Protein AF-A0A968JWP9-F1 (afdb_monomer_lite)

Sequence (200 aa):
MVSLSTRYLGFELHNPLIASCSPLTGRLDVLRRLEDSGVSAVVLPSIFEEQLDHERSELSRVLHVGSNTFSEAVGGYFPHMASSSGIQEQHLRTIEDAKRALSIPVFVSLNGTKLGSWIDHCGAASPKHSALISAQGVWTFSELNARIHTTAARLAAWGVRPGSRAAVLMPNWTPYVLVAHALMQLGAVIIPINTRLSPS

Foldseek 3Di:
DDFQWDADPNDTFSHPAEAEEDPQQLDLVSLVVVVVVPGQEYEYHEDEVVLVVVQVVVVVVLVVVVVPDDPPPPDDPPDPPPVPCGPVRSLVVSVVSSVVRDPHYYHYHYHYPQLQVPLVVCCVVPVQCWDDQDPVGTHGSVRLNVLLVVLLVVVVVVPQAAAAEDEDQDPPDPVVSSNVNSCSNRNYHYDYDDNPDDDD

Radius of gyration: 22.12 Å; chains: 1; bounding box: 55×57×69 Å

Secondary structure (DSSP, 8-state):
-----EEETTEEESSS-EEPP-GGGG-HHHHHHHHHTT-SEEEPPPEEHHHHHHHHHHHHHHHHHHHT--TT-TTT-S--------HHHHHHHHHHHHHHH-SS-EEPPEE-S-THHHHHHHHHH-TTSEEEEETTEEEEHHHHHHHHHHHHHHHHHTT--TT-EEEEE--SSHHHHHHHHHHHHTTPEEEEE-TT----

Structure (mmCIF, N/CA/C/O backbone):
data_AF-A0A968JWP9-F1
#
_entry.id   AF-A0A968JWP9-F1
#
loop_
_atom_site.group_PDB
_atom_site.id
_atom_site.type_symbol
_atom_site.label_atom_id
_atom_site.label_alt_id
_atom_site.label_comp_id
_atom_site.label_asym_id
_atom_site.label_entity_id
_atom_site.label_seq_id
_atom_site.pdbx_PDB_ins_code
_atom_site.Cartn_x
_atom_site.Cartn_y
_atom_site.Cartn_z
_atom_site.occupancy
_atom_site.B_iso_or_equiv
_atom_site.auth_seq_id
_atom_site.auth_comp_id
_atom_site.auth_asym_id
_atom_site.auth_atom_id
_atom_site.pdbx_PDB_model_num
ATOM 1 N N . MET A 1 1 ? -8.506 -8.295 32.700 1.00 70.44 1 MET A N 1
ATOM 2 C CA . MET A 1 1 ? -9.045 -8.284 31.322 1.00 70.44 1 MET A CA 1
ATOM 3 C C . MET A 1 1 ? -7.879 -7.994 30.385 1.00 70.44 1 MET A C 1
ATOM 5 O O . MET A 1 1 ? -7.069 -7.146 30.738 1.00 70.44 1 MET A O 1
ATOM 9 N N . VAL A 1 2 ? -7.712 -8.743 29.291 1.00 84.19 2 VAL A N 1
ATOM 10 C CA . VAL A 1 2 ? -6.568 -8.574 28.371 1.00 84.19 2 VAL A CA 1
ATOM 11 C C . VAL A 1 2 ? -6.812 -7.351 27.486 1.00 84.19 2 VAL A C 1
ATOM 13 O O . VAL A 1 2 ? -7.898 -7.217 26.931 1.00 84.19 2 VAL A O 1
ATOM 16 N N . SER A 1 3 ? -5.823 -6.461 27.375 1.00 89.00 3 SER A N 1
ATOM 17 C CA . SER A 1 3 ? -5.877 -5.348 26.422 1.00 89.00 3 SER A CA 1
ATOM 18 C C . SER A 1 3 ? -5.671 -5.874 25.004 1.00 89.00 3 SER A C 1
ATOM 20 O O . SER A 1 3 ? -4.733 -6.633 24.762 1.00 89.00 3 SER A O 1
ATOM 22 N N . LEU A 1 4 ? -6.541 -5.469 24.079 1.00 93.62 4 LEU A N 1
ATOM 23 C CA . LEU A 1 4 ? -6.422 -5.791 22.654 1.00 93.62 4 LEU A CA 1
ATOM 24 C C . LEU A 1 4 ? -5.761 -4.665 21.848 1.00 93.62 4 LEU A C 1
ATOM 26 O O . LEU A 1 4 ? -5.586 -4.817 20.641 1.00 93.62 4 LEU A O 1
ATOM 30 N N . SER A 1 5 ? -5.393 -3.553 22.490 1.00 93.50 5 SER A N 1
ATOM 31 C CA . SER A 1 5 ? -4.805 -2.397 21.814 1.00 93.50 5 SER A CA 1
ATOM 32 C C . SER A 1 5 ? -3.539 -2.771 21.046 1.00 93.50 5 SER A C 1
ATOM 34 O O . SER A 1 5 ? -2.706 -3.540 21.529 1.00 93.50 5 SER A O 1
ATOM 36 N N . THR A 1 6 ? -3.398 -2.227 19.841 1.00 92.75 6 THR A N 1
ATOM 37 C CA . THR A 1 6 ? -2.279 -2.532 18.948 1.00 92.75 6 THR A CA 1
ATOM 38 C C . THR A 1 6 ? -1.875 -1.313 18.137 1.00 92.75 6 THR A C 1
ATOM 40 O O . THR A 1 6 ? -2.665 -0.396 17.933 1.00 92.75 6 THR A O 1
ATOM 43 N N . ARG A 1 7 ? -0.648 -1.330 17.622 1.00 89.81 7 ARG A N 1
ATOM 44 C CA . ARG A 1 7 ? -0.144 -0.303 16.717 1.00 89.81 7 ARG A CA 1
ATOM 45 C C . ARG A 1 7 ? -0.045 -0.866 15.305 1.00 89.81 7 ARG A C 1
ATOM 47 O O . ARG A 1 7 ? 0.660 -1.849 15.079 1.00 89.81 7 ARG A O 1
ATOM 54 N N . TYR A 1 8 ? -0.709 -0.228 14.344 1.00 86.50 8 TYR A N 1
ATOM 55 C CA . TYR A 1 8 ? -0.724 -0.658 12.943 1.00 86.50 8 TYR A CA 1
ATOM 56 C C . TYR A 1 8 ? -0.511 0.527 12.001 1.00 86.50 8 TYR A C 1
ATOM 58 O O . TYR A 1 8 ? -1.201 1.534 12.099 1.00 86.50 8 TYR A O 1
ATOM 66 N N . LEU A 1 9 ? 0.464 0.421 11.091 1.00 81.12 9 LEU A N 1
ATOM 67 C CA . LEU A 1 9 ? 0.811 1.477 10.124 1.00 81.12 9 LEU A CA 1
ATOM 68 C C . LEU A 1 9 ? 1.026 2.870 10.756 1.00 81.12 9 LEU A C 1
ATOM 70 O O . LEU A 1 9 ? 0.735 3.892 10.146 1.00 81.12 9 LEU A O 1
ATOM 74 N N . GLY A 1 10 ? 1.540 2.911 11.989 1.00 82.25 10 GLY A N 1
ATOM 75 C CA . GLY A 1 10 ? 1.758 4.154 12.736 1.00 82.25 10 GLY A CA 1
ATOM 76 C C . GLY A 1 10 ? 0.535 4.680 13.496 1.00 82.25 10 GLY A C 1
ATOM 77 O O . GLY A 1 10 ? 0.693 5.641 14.242 1.00 82.25 10 GLY A O 1
ATOM 78 N N . PHE A 1 11 ? -0.628 4.038 13.372 1.00 86.44 11 PHE A N 1
ATOM 79 C CA . PHE A 1 11 ? -1.846 4.359 14.115 1.00 86.44 11 PHE A CA 1
ATOM 80 C C . PHE A 1 11 ? -1.956 3.518 15.385 1.00 86.44 11 PHE A C 1
ATOM 82 O O . PHE A 1 11 ? -1.672 2.319 15.365 1.00 86.44 11 PHE A O 1
ATOM 89 N N . GLU A 1 12 ? -2.410 4.146 16.467 1.00 91.88 12 GLU A N 1
ATOM 90 C CA . GLU A 1 12 ? -2.851 3.452 17.677 1.00 91.88 12 GLU A CA 1
ATOM 91 C C . GLU A 1 12 ? -4.295 2.982 17.477 1.00 91.88 12 GLU A C 1
ATOM 93 O O . GLU A 1 12 ? -5.185 3.783 17.185 1.00 91.88 12 GLU A O 1
ATOM 98 N N . LEU A 1 13 ? -4.517 1.676 17.600 1.00 94.50 13 LEU A N 1
ATOM 99 C CA . LEU A 1 13 ? -5.809 1.024 17.430 1.00 94.50 13 LEU A CA 1
ATOM 100 C C . LEU A 1 13 ? -6.261 0.438 18.766 1.00 94.50 13 LEU A C 1
ATOM 102 O O . LEU A 1 13 ? -5.483 -0.196 19.481 1.00 94.50 13 LEU A O 1
ATOM 106 N N . HIS A 1 14 ? -7.539 0.611 19.101 1.00 93.62 14 HIS A N 1
ATOM 107 C CA . HIS A 1 14 ? -8.085 0.090 20.357 1.00 93.62 14 HIS A CA 1
ATOM 108 C C . HIS A 1 14 ? -8.202 -1.445 20.365 1.00 93.62 14 HIS A C 1
ATOM 110 O O . HIS A 1 14 ? -8.167 -2.043 21.441 1.00 93.62 14 HIS A O 1
ATOM 116 N N . ASN A 1 15 ? -8.242 -2.081 19.188 1.00 94.81 15 ASN A N 1
ATOM 117 C CA . ASN A 1 15 ? -8.143 -3.521 18.961 1.00 94.81 15 ASN A CA 1
ATOM 118 C C . ASN A 1 15 ? -7.588 -3.840 17.541 1.00 94.81 15 ASN A C 1
ATOM 120 O O . ASN A 1 15 ? -7.417 -2.927 16.732 1.00 94.81 15 ASN A O 1
ATOM 124 N N . PRO A 1 16 ? -7.261 -5.106 17.194 1.00 94.00 16 PRO A N 1
ATOM 125 C CA . PRO A 1 16 ? -6.637 -5.434 15.908 1.00 94.00 16 PRO A CA 1
ATOM 126 C C . PRO A 1 16 ? -7.632 -5.631 14.747 1.00 94.00 16 PRO A C 1
ATOM 128 O O . PRO A 1 16 ? -7.228 -6.088 13.677 1.00 94.00 16 PRO A O 1
ATOM 131 N N . LEU A 1 17 ? -8.925 -5.347 14.930 1.00 95.31 17 LEU A N 1
ATOM 132 C CA . LEU A 1 17 ? -9.947 -5.578 13.909 1.00 95.31 17 LEU A CA 1
ATOM 133 C C . LEU A 1 17 ? -10.041 -4.384 12.956 1.00 95.31 17 LEU A C 1
ATOM 135 O O . LEU A 1 17 ? -10.374 -3.266 13.352 1.00 95.31 17 LEU A O 1
ATOM 139 N N . ILE A 1 18 ? -9.793 -4.647 11.673 1.00 94.62 18 ILE A N 1
ATOM 140 C CA . ILE A 1 18 ? -9.894 -3.673 10.584 1.00 94.62 18 ILE A CA 1
ATOM 141 C C . ILE A 1 18 ? -10.901 -4.199 9.561 1.00 94.62 18 ILE A C 1
ATOM 143 O O . ILE A 1 18 ? -10.768 -5.329 9.085 1.00 94.62 18 ILE A O 1
ATOM 147 N N . ALA A 1 19 ? -11.900 -3.392 9.202 1.00 92.75 19 ALA A N 1
ATOM 148 C CA . ALA A 1 19 ? -12.849 -3.761 8.156 1.00 92.75 19 ALA A CA 1
ATOM 149 C C . ALA A 1 19 ? -12.182 -3.652 6.776 1.00 92.75 19 ALA A C 1
ATOM 151 O O . ALA A 1 19 ? -11.708 -2.583 6.392 1.00 92.75 19 ALA A O 1
ATOM 152 N N . SER A 1 20 ? -12.142 -4.761 6.038 1.00 88.75 20 SER A N 1
ATOM 153 C CA . SER A 1 20 ? -11.507 -4.827 4.717 1.00 88.75 20 SER A CA 1
ATOM 154 C C . SER A 1 20 ? -12.287 -4.062 3.641 1.00 88.75 20 SER A C 1
ATOM 156 O O . SER A 1 20 ? -13.473 -3.766 3.791 1.00 88.75 20 SER A O 1
ATOM 158 N N . CYS A 1 21 ? -11.619 -3.806 2.518 1.00 86.88 21 CYS A N 1
ATOM 159 C CA . CYS A 1 21 ? -12.207 -3.204 1.330 1.00 86.88 21 CYS A CA 1
ATOM 160 C C . CYS A 1 21 ? -13.326 -4.094 0.770 1.00 86.88 21 CYS A C 1
ATOM 162 O O . CYS A 1 21 ? -13.108 -5.265 0.449 1.00 86.88 21 CYS A O 1
ATOM 164 N N . SER A 1 22 ? -14.524 -3.531 0.618 1.00 83.69 22 SER A N 1
ATOM 165 C CA . SER A 1 22 ? -15.656 -4.182 -0.046 1.00 83.69 22 SER A CA 1
ATOM 166 C C . SER A 1 22 ? -16.632 -3.132 -0.589 1.00 83.69 22 SER A C 1
ATOM 168 O O . SER A 1 22 ? -16.593 -1.988 -0.141 1.00 83.69 22 SER A O 1
ATOM 170 N N . PRO A 1 23 ? -17.577 -3.485 -1.479 1.00 77.75 23 PRO A N 1
ATOM 171 C CA . PRO A 1 23 ? -18.621 -2.548 -1.908 1.00 77.75 23 PRO A CA 1
ATOM 172 C C . PRO A 1 23 ? -19.425 -1.952 -0.739 1.00 77.75 23 PRO A C 1
ATOM 174 O O . PRO A 1 23 ? -19.927 -0.834 -0.821 1.00 77.75 23 PRO A O 1
ATOM 177 N N . LEU A 1 24 ? -19.523 -2.684 0.375 1.00 79.94 24 LEU A N 1
ATOM 178 C CA . LEU A 1 24 ? -20.241 -2.253 1.571 1.00 79.94 24 LEU A CA 1
ATOM 179 C C . LEU A 1 24 ? -19.507 -1.137 2.325 1.00 79.94 24 LEU A C 1
ATOM 181 O O . LEU A 1 24 ? -20.166 -0.288 2.918 1.00 79.94 24 LEU A O 1
ATOM 185 N N . THR A 1 25 ? -18.171 -1.080 2.264 1.00 83.19 25 THR A N 1
ATOM 186 C CA . THR A 1 25 ? -17.392 -0.005 2.903 1.00 83.19 25 THR A CA 1
ATOM 187 C C . THR A 1 25 ? -17.414 1.308 2.113 1.00 83.19 25 THR A C 1
ATOM 189 O O . THR A 1 25 ? -16.812 2.285 2.542 1.00 83.19 25 THR A O 1
ATOM 192 N N . GLY A 1 26 ? -18.145 1.372 0.992 1.00 82.88 26 GLY A N 1
ATOM 193 C CA . GLY A 1 26 ? -18.436 2.615 0.264 1.00 82.88 26 GLY A CA 1
ATOM 194 C C . GLY A 1 26 ? -19.661 3.377 0.776 1.00 82.88 26 GLY A C 1
ATOM 195 O O . GLY A 1 26 ? -19.993 4.434 0.249 1.00 82.88 26 GLY A O 1
ATOM 196 N N . ARG A 1 27 ? -20.366 2.837 1.774 1.00 89.56 27 ARG A N 1
ATOM 197 C CA . ARG A 1 27 ? -21.619 3.388 2.293 1.00 89.56 27 ARG A CA 1
ATOM 198 C C . ARG A 1 27 ? -21.448 3.930 3.705 1.00 89.56 27 ARG A C 1
ATOM 200 O O . ARG A 1 27 ? -21.074 3.192 4.614 1.00 89.56 27 ARG A O 1
ATOM 207 N N . LEU A 1 28 ? -21.796 5.199 3.909 1.00 91.19 28 LEU A N 1
ATOM 208 C CA . LEU A 1 28 ? -21.599 5.878 5.192 1.00 91.19 28 LEU A CA 1
ATOM 209 C C . LEU A 1 28 ? -22.375 5.232 6.351 1.00 91.19 28 LEU A C 1
ATOM 211 O O . LEU A 1 28 ? -21.870 5.157 7.469 1.00 91.19 28 LEU A O 1
ATOM 215 N N . ASP A 1 29 ? -23.585 4.732 6.091 1.00 93.5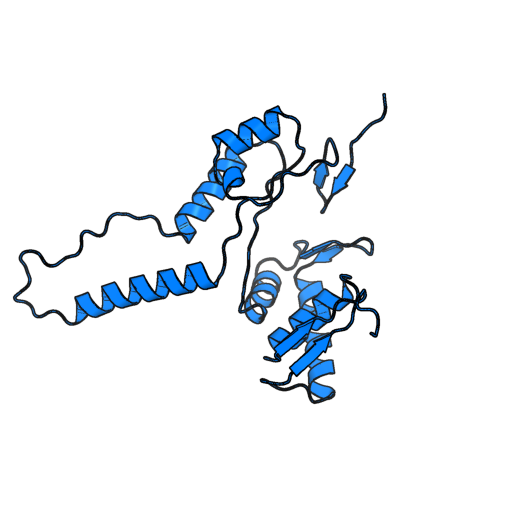0 29 ASP A N 1
ATOM 216 C CA . ASP A 1 29 ? -24.400 4.047 7.097 1.00 93.50 29 ASP A CA 1
ATOM 217 C C . ASP A 1 29 ? -23.756 2.734 7.561 1.00 93.50 29 ASP A C 1
ATOM 219 O O . ASP A 1 29 ? -23.771 2.413 8.748 1.00 93.50 29 ASP A O 1
ATOM 223 N N . VAL A 1 30 ? -23.132 1.997 6.639 1.00 92.62 30 VAL A N 1
ATOM 224 C CA . VAL A 1 30 ? -22.394 0.770 6.958 1.00 92.62 30 VAL A CA 1
ATOM 225 C C . VAL A 1 30 ? -21.124 1.095 7.737 1.00 92.62 30 VAL A C 1
ATOM 227 O O . VAL A 1 30 ? -20.832 0.420 8.720 1.00 92.62 30 VAL A O 1
ATOM 230 N N . LEU A 1 31 ? -20.391 2.133 7.331 1.00 93.88 31 LEU A N 1
ATOM 231 C CA . LEU A 1 31 ? -19.166 2.558 8.006 1.00 93.88 31 LEU A CA 1
ATOM 232 C C . LEU A 1 31 ? -19.408 2.913 9.479 1.00 93.88 31 LEU A C 1
ATOM 234 O O . LEU A 1 31 ? -18.681 2.428 10.343 1.00 93.88 31 LEU A O 1
ATOM 238 N N . ARG A 1 32 ? -20.470 3.675 9.772 1.00 94.62 32 ARG A N 1
ATOM 239 C CA . ARG A 1 32 ? -20.869 3.986 11.156 1.00 94.62 32 ARG A CA 1
ATOM 240 C C . ARG A 1 32 ? -21.220 2.731 11.940 1.00 94.62 32 ARG A C 1
ATOM 242 O O . ARG A 1 32 ? -20.699 2.520 13.022 1.00 94.62 32 ARG A O 1
ATOM 249 N N . ARG A 1 33 ? -22.018 1.835 11.351 1.00 95.44 33 ARG A N 1
ATOM 250 C CA . ARG A 1 33 ? -22.368 0.561 11.996 1.00 95.44 33 ARG A CA 1
ATOM 251 C C . ARG A 1 33 ? -21.146 -0.303 12.299 1.00 95.44 33 ARG A C 1
ATOM 253 O O . ARG A 1 33 ? -21.157 -1.020 13.294 1.00 95.44 33 ARG A O 1
ATOM 260 N N . LEU A 1 34 ? -20.123 -0.281 11.445 1.00 94.75 34 LEU A N 1
ATOM 261 C CA . LEU A 1 34 ? -18.869 -0.995 11.685 1.00 94.75 34 LEU A CA 1
ATOM 262 C C . LEU A 1 34 ? -18.106 -0.389 12.869 1.00 94.75 34 LEU A C 1
ATOM 264 O O . LEU A 1 34 ? -17.655 -1.143 13.732 1.00 94.75 34 LEU A O 1
ATOM 268 N N . GLU A 1 35 ? -18.001 0.940 12.935 1.00 95.88 35 GLU A N 1
ATOM 269 C CA . GLU A 1 35 ? -17.411 1.650 14.078 1.00 95.88 35 GLU A CA 1
ATOM 270 C C . GLU A 1 35 ? -18.178 1.362 15.377 1.00 95.88 35 GLU A C 1
ATOM 272 O O . GLU A 1 35 ? -17.567 0.945 16.359 1.00 95.88 35 GLU A O 1
ATOM 277 N N . ASP A 1 36 ? -19.510 1.454 15.350 1.00 96.00 36 ASP A N 1
ATOM 278 C CA . ASP A 1 36 ? -20.391 1.130 16.482 1.00 96.00 36 ASP A CA 1
ATOM 279 C C . ASP A 1 36 ? -20.252 -0.338 16.924 1.00 96.00 36 ASP A C 1
ATOM 281 O O . ASP A 1 36 ? -20.405 -0.666 18.099 1.00 96.00 36 ASP A O 1
ATOM 285 N N . SER A 1 37 ? -19.928 -1.236 15.985 1.00 95.94 37 SER A N 1
ATOM 286 C CA . SER A 1 37 ? -19.648 -2.654 16.263 1.00 95.94 37 SER A CA 1
ATOM 287 C C . SER A 1 37 ? -18.245 -2.888 16.835 1.00 95.94 37 SER A C 1
ATOM 289 O O . SER A 1 37 ? -17.894 -4.024 17.159 1.00 95.94 37 SER A O 1
ATOM 291 N N . GLY A 1 38 ? -17.435 -1.835 16.961 1.00 94.31 38 GLY A N 1
ATOM 292 C CA . GLY A 1 38 ? -16.137 -1.867 17.618 1.00 94.31 38 GLY A CA 1
ATOM 293 C C . GLY A 1 38 ? -14.957 -2.199 16.709 1.00 94.31 38 GLY A C 1
ATOM 294 O O . GLY A 1 38 ? -13.923 -2.611 17.230 1.00 94.31 38 GLY A O 1
ATOM 295 N N . VAL A 1 39 ? -15.038 -2.031 15.382 1.00 95.06 39 VAL A N 1
ATOM 296 C CA . VAL A 1 39 ? -13.812 -2.097 14.557 1.00 95.06 39 VAL A CA 1
ATOM 297 C C . VAL A 1 39 ? -12.900 -0.908 14.874 1.00 95.06 39 VAL A C 1
ATOM 299 O O . VAL A 1 39 ? -13.369 0.175 15.221 1.00 95.06 39 VAL A O 1
ATOM 302 N N . SER A 1 40 ? -11.586 -1.088 14.763 1.00 95.56 40 SER A N 1
ATOM 303 C CA . SER A 1 40 ? -10.625 -0.015 15.043 1.00 95.56 40 SER A CA 1
ATOM 304 C C . SER A 1 40 ? -10.165 0.749 13.815 1.00 95.56 40 SER A C 1
ATOM 306 O O . SER A 1 40 ? -9.550 1.792 13.981 1.00 95.56 40 SER A O 1
ATOM 308 N N . ALA A 1 41 ? -10.435 0.262 12.604 1.00 95.25 41 ALA A N 1
ATOM 309 C CA . ALA A 1 41 ? -10.202 0.996 11.364 1.00 95.25 41 ALA A CA 1
ATOM 310 C C . ALA A 1 41 ? -11.025 0.408 10.209 1.00 95.25 41 ALA A C 1
ATOM 312 O O . ALA A 1 41 ? -11.524 -0.719 10.290 1.00 95.25 41 ALA A O 1
ATOM 313 N N . VAL A 1 42 ? -11.128 1.157 9.112 1.00 94.56 42 VAL A N 1
ATOM 314 C CA . VAL A 1 42 ? -11.851 0.751 7.896 1.00 94.56 42 VAL A CA 1
ATOM 315 C C . VAL A 1 42 ? -11.009 0.982 6.645 1.00 94.56 42 VAL A C 1
ATOM 317 O O . VAL A 1 42 ? -10.244 1.944 6.570 1.00 94.56 42 VAL A O 1
ATOM 320 N N . VAL A 1 43 ? -11.175 0.116 5.645 1.00 92.81 43 VAL A N 1
ATOM 321 C CA . VAL A 1 43 ? -10.609 0.281 4.302 1.00 92.81 43 VAL A CA 1
ATOM 322 C C . VAL A 1 43 ? -11.741 0.560 3.310 1.00 92.81 43 VAL A C 1
ATOM 324 O O . VAL A 1 43 ? -12.673 -0.238 3.169 1.00 92.81 43 VAL A O 1
ATOM 327 N N . LEU A 1 44 ? -11.673 1.701 2.627 1.00 91.12 44 LEU A N 1
ATOM 328 C CA . LEU A 1 44 ? -12.649 2.109 1.614 1.00 91.12 44 LEU A CA 1
ATOM 329 C C . LEU A 1 44 ? -12.506 1.288 0.318 1.00 91.12 44 LEU A C 1
ATOM 331 O O . LEU A 1 44 ? -11.445 0.695 0.094 1.00 91.12 44 LEU A O 1
ATOM 335 N N . PRO A 1 45 ? -13.545 1.260 -0.544 1.00 85.38 45 PRO A N 1
ATOM 336 C CA . PRO A 1 45 ? -13.494 0.581 -1.835 1.00 85.38 45 PRO A CA 1
ATOM 337 C C . PRO A 1 45 ? -12.294 1.012 -2.679 1.00 85.38 45 PRO A C 1
ATOM 339 O O . PRO A 1 45 ? -11.915 2.181 -2.665 1.00 85.38 45 PRO A O 1
ATOM 342 N N . SER A 1 46 ? -11.730 0.079 -3.442 1.00 82.56 46 SER A N 1
ATOM 343 C CA . SER A 1 46 ? -10.638 0.372 -4.366 1.00 82.56 46 SER A CA 1
ATOM 344 C C . SER A 1 46 ? -11.103 1.238 -5.532 1.00 82.56 46 SER A C 1
ATOM 346 O O . SER A 1 46 ? -12.093 0.905 -6.184 1.00 82.56 46 SER A O 1
ATOM 348 N N . ILE A 1 47 ? -10.353 2.297 -5.834 1.00 79.00 47 ILE A N 1
ATOM 349 C CA . ILE A 1 47 ? -10.415 2.962 -7.140 1.00 79.00 47 ILE A CA 1
ATOM 350 C C . ILE A 1 47 ? -9.295 2.416 -8.025 1.00 79.00 47 ILE A C 1
ATOM 352 O O . ILE A 1 47 ? -8.149 2.309 -7.582 1.00 79.00 47 ILE A O 1
ATOM 356 N N . PHE A 1 48 ? -9.628 2.037 -9.255 1.00 73.94 48 PHE A N 1
ATOM 357 C CA . PHE A 1 48 ? -8.677 1.484 -10.218 1.00 73.94 48 PHE A CA 1
ATOM 358 C C . PHE A 1 48 ? -8.357 2.520 -11.298 1.00 73.94 48 PHE A C 1
ATOM 360 O O . PHE A 1 48 ? -9.263 3.178 -11.810 1.00 73.94 48 PHE A O 1
ATOM 367 N N . GLU A 1 49 ? -7.084 2.670 -11.664 1.00 63.62 49 GLU A N 1
ATOM 368 C CA . GLU A 1 49 ? -6.644 3.607 -12.708 1.00 63.62 49 GLU A CA 1
ATOM 369 C C . GLU A 1 49 ? -7.378 3.374 -14.035 1.00 63.62 49 GLU A C 1
ATOM 371 O O . GLU A 1 49 ? -7.750 4.329 -14.708 1.00 63.62 49 GLU A O 1
ATOM 376 N N . GLU A 1 50 ? -7.686 2.127 -14.378 1.00 56.97 50 GLU A N 1
ATOM 377 C CA . GLU A 1 50 ? -8.435 1.773 -15.584 1.00 56.97 50 GLU A CA 1
ATOM 378 C C . GLU A 1 50 ? -9.859 2.334 -15.571 1.00 56.97 50 GLU A C 1
ATOM 380 O O . GLU A 1 50 ? -10.374 2.727 -16.616 1.00 56.97 50 GLU A O 1
ATOM 385 N N . GLN A 1 51 ? -10.492 2.414 -14.394 1.00 53.31 51 GLN A N 1
ATOM 386 C CA . GLN A 1 51 ? -11.809 3.042 -14.250 1.00 53.31 51 GLN A CA 1
ATOM 387 C C . GLN A 1 51 ? -11.720 4.548 -14.508 1.00 53.31 51 GLN A C 1
ATOM 389 O O . GLN A 1 51 ? -12.614 5.120 -15.130 1.00 53.31 51 GLN A O 1
ATOM 394 N N . LEU A 1 52 ? -10.620 5.176 -14.084 1.00 59.72 52 LEU A N 1
ATOM 395 C CA . LEU A 1 52 ? -10.366 6.599 -14.308 1.00 59.72 52 LEU A CA 1
ATOM 396 C C . LEU A 1 52 ? -10.036 6.909 -15.770 1.00 59.72 52 LEU A C 1
ATOM 398 O O . LEU A 1 52 ? -10.515 7.904 -16.316 1.00 59.72 52 LEU A O 1
ATOM 402 N N . ASP A 1 53 ? -9.223 6.066 -16.401 1.00 59.53 53 ASP A N 1
ATOM 403 C CA . ASP A 1 53 ? -8.843 6.199 -17.806 1.00 59.53 53 ASP A CA 1
ATOM 404 C C . ASP A 1 53 ? -10.042 5.951 -18.730 1.00 59.53 53 ASP A C 1
ATOM 406 O O . ASP A 1 53 ? -10.231 6.689 -19.701 1.00 59.53 53 ASP A O 1
ATOM 410 N N . HIS A 1 54 ? -10.888 4.965 -18.412 1.00 56.69 54 HIS A N 1
ATOM 411 C CA . HIS A 1 54 ? -12.116 4.695 -19.160 1.00 56.69 54 HIS A CA 1
ATOM 412 C C . HIS A 1 54 ? -13.091 5.877 -19.088 1.00 56.69 54 HIS A C 1
ATOM 414 O O . HIS A 1 54 ? -13.555 6.350 -20.124 1.00 56.69 54 HIS A O 1
ATOM 420 N N . GLU A 1 55 ? -13.326 6.423 -17.891 1.00 54.22 55 GLU A N 1
ATOM 421 C CA . GLU A 1 55 ? -14.167 7.610 -17.705 1.00 54.22 55 GLU A CA 1
ATOM 422 C C . GLU A 1 55 ? -13.628 8.836 -18.462 1.00 54.22 55 GLU A C 1
ATOM 424 O O . GLU A 1 55 ? -14.378 9.517 -19.166 1.00 54.22 55 GLU A O 1
ATOM 429 N N . ARG A 1 56 ? -12.314 9.098 -18.386 1.00 51.00 56 ARG A N 1
ATOM 430 C CA . ARG A 1 56 ? -11.673 10.179 -19.158 1.00 51.00 56 ARG A CA 1
ATOM 431 C C . ARG A 1 56 ? -11.810 9.978 -20.666 1.00 51.00 56 ARG A C 1
ATOM 433 O O . ARG A 1 56 ? -12.003 10.957 -21.389 1.00 51.00 56 ARG A O 1
ATOM 440 N N . SER A 1 57 ? -11.692 8.739 -21.143 1.00 56.88 57 SER A N 1
ATOM 441 C CA . SER A 1 57 ? -11.817 8.405 -22.564 1.00 56.88 57 SER A CA 1
ATOM 442 C C . SER A 1 57 ? -13.244 8.623 -23.075 1.00 56.88 57 SER A C 1
ATOM 444 O O . SER A 1 57 ? -13.418 9.264 -24.113 1.00 56.88 57 SER A O 1
ATOM 446 N N . GLU A 1 58 ? -14.256 8.181 -22.323 1.00 55.09 58 GLU A N 1
ATOM 447 C CA . GLU A 1 58 ? -15.673 8.396 -22.647 1.00 55.09 58 GLU A CA 1
ATOM 448 C C . GLU A 1 58 ? -16.041 9.890 -22.638 1.00 55.09 58 GLU A C 1
ATOM 450 O O . GLU A 1 58 ? -16.648 10.385 -23.591 1.00 55.09 58 GLU A O 1
ATOM 455 N N . LEU A 1 59 ? -15.590 10.651 -21.633 1.00 53.38 59 LEU A N 1
ATOM 456 C CA . LEU A 1 59 ? -15.813 12.101 -21.579 1.00 53.38 59 LEU A CA 1
ATOM 457 C C . LEU A 1 59 ? -15.162 12.831 -22.768 1.00 53.38 59 LEU A C 1
ATOM 459 O O . LEU A 1 59 ? -15.793 13.682 -23.396 1.00 53.38 59 LEU A O 1
ATOM 463 N N . SER A 1 60 ? -13.919 12.477 -23.112 1.00 53.94 60 SER A N 1
ATOM 464 C CA . SER A 1 60 ? -13.216 13.031 -24.278 1.00 53.94 60 SER A CA 1
ATOM 465 C C . SER A 1 60 ? -13.954 12.726 -25.585 1.00 53.94 60 SER A C 1
ATOM 467 O O . SER A 1 60 ? -14.119 13.607 -26.430 1.00 53.94 60 SER A O 1
ATOM 469 N N . ARG A 1 61 ? -14.482 11.504 -25.732 1.00 53.44 61 ARG A N 1
ATOM 470 C CA . ARG A 1 61 ? -15.267 11.086 -26.901 1.00 53.44 61 ARG A CA 1
ATOM 471 C C . ARG A 1 61 ? -16.543 11.911 -27.061 1.00 53.44 61 ARG A C 1
ATOM 473 O O . ARG A 1 61 ? -16.822 12.376 -28.163 1.00 53.44 61 ARG A O 1
ATOM 480 N N . VAL A 1 62 ? -17.287 12.128 -25.977 1.00 56.56 62 VAL A N 1
ATOM 481 C CA . VAL A 1 62 ? -18.512 12.949 -25.983 1.00 56.56 62 VAL A CA 1
ATOM 482 C C . VAL A 1 62 ? -18.204 14.400 -26.366 1.00 56.56 62 VAL A C 1
ATOM 484 O O . VAL A 1 62 ? -18.895 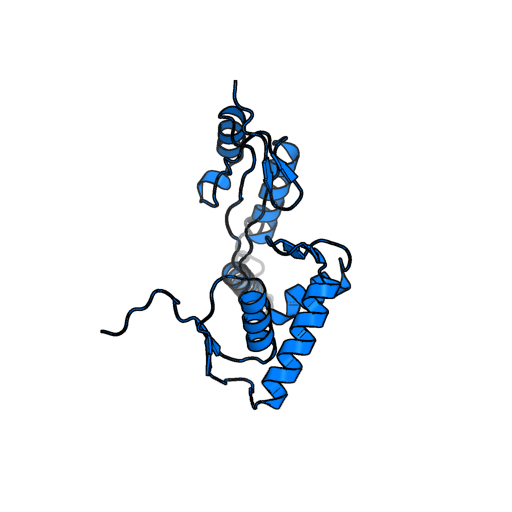14.973 -27.210 1.00 56.56 62 VAL A O 1
ATOM 487 N N . LEU A 1 63 ? -17.137 14.981 -25.810 1.00 59.00 63 LEU A N 1
ATOM 488 C CA . LEU A 1 63 ? -16.719 16.352 -26.123 1.00 59.00 63 LEU A CA 1
ATOM 489 C C . LEU A 1 63 ? -16.248 16.506 -27.580 1.00 59.00 63 LEU A C 1
ATOM 491 O O . LEU A 1 63 ? -16.580 17.502 -28.225 1.00 59.00 63 LEU A O 1
ATOM 495 N N . HIS A 1 64 ? -15.537 15.514 -28.129 1.00 53.31 64 HIS A N 1
ATOM 496 C CA . HIS A 1 64 ? -15.082 15.540 -29.525 1.00 53.31 64 HIS A CA 1
ATOM 497 C C . HIS A 1 64 ? -16.207 15.340 -30.548 1.00 53.31 64 HIS A C 1
ATOM 499 O O . HIS A 1 64 ? -16.161 15.920 -31.633 1.00 53.31 64 HIS A O 1
ATOM 505 N N . VAL A 1 65 ? -17.230 14.546 -30.222 1.00 52.50 65 VAL A N 1
ATOM 506 C CA . VAL A 1 65 ? -18.423 14.422 -31.075 1.00 52.50 65 VAL A CA 1
ATOM 507 C C . VAL A 1 65 ? -19.190 15.746 -31.105 1.00 52.50 65 VAL A C 1
ATOM 509 O O . VAL A 1 65 ? -19.606 16.171 -32.179 1.00 52.50 65 VAL A O 1
ATOM 512 N N . GLY A 1 66 ? -19.287 16.452 -29.971 1.00 51.28 66 GLY A N 1
ATOM 513 C CA . GLY A 1 66 ? -19.894 17.785 -29.907 1.00 51.28 66 GLY A CA 1
ATOM 514 C C . GLY A 1 66 ? -19.159 18.840 -30.745 1.00 51.28 66 GLY A C 1
ATOM 515 O O . GLY A 1 66 ? -19.814 19.657 -31.393 1.00 51.28 66 GLY A O 1
ATOM 516 N N . SER A 1 67 ? -17.820 18.797 -30.801 1.00 49.12 67 SER A N 1
ATOM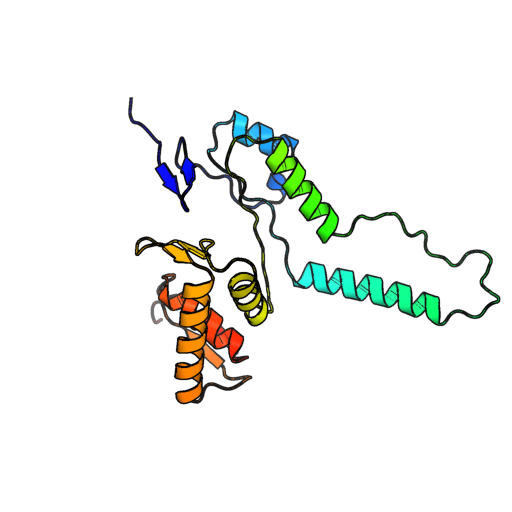 517 C CA . SER A 1 67 ? -17.005 19.795 -31.517 1.00 49.12 67 SER A CA 1
ATOM 518 C C . SER A 1 67 ? -17.082 19.717 -33.048 1.00 49.12 67 SER A C 1
ATOM 520 O O . SER A 1 67 ? -16.767 20.700 -33.710 1.00 49.12 67 SER A O 1
ATOM 522 N N . ASN A 1 68 ? -17.500 18.578 -33.614 1.00 46.00 68 ASN A N 1
ATOM 523 C CA . ASN A 1 68 ? -17.632 18.378 -35.066 1.00 46.00 68 ASN A CA 1
ATOM 524 C C . ASN A 1 68 ? -19.082 18.510 -35.571 1.00 46.00 68 ASN A C 1
ATOM 526 O O . ASN A 1 68 ? -19.383 18.120 -36.701 1.00 46.00 68 ASN A O 1
ATOM 530 N N . THR A 1 69 ? -19.988 19.057 -34.757 1.00 44.47 69 THR A N 1
ATOM 531 C CA . THR A 1 69 ? -21.395 19.239 -35.137 1.00 44.47 69 THR A CA 1
ATOM 532 C C . THR A 1 69 ? -21.600 20.625 -35.752 1.00 44.47 69 THR A C 1
ATOM 534 O O . THR A 1 69 ? -21.284 21.642 -35.140 1.00 44.47 69 THR A O 1
ATOM 537 N N . PHE A 1 70 ? -22.113 20.665 -36.984 1.00 49.56 70 PHE A N 1
ATOM 538 C CA . PHE A 1 70 ? -22.411 21.890 -37.732 1.00 49.56 70 PHE A CA 1
ATOM 539 C C . PHE A 1 70 ? -23.408 22.811 -37.001 1.00 49.56 70 PHE A C 1
ATOM 541 O O . PHE A 1 70 ? -24.275 22.356 -36.254 1.00 49.56 70 PHE A O 1
ATOM 548 N N . SER A 1 71 ? -23.321 24.115 -37.296 1.00 45.56 71 SER A N 1
ATOM 549 C CA . SER A 1 71 ? -24.077 25.222 -36.677 1.00 45.56 71 SER A CA 1
ATOM 550 C C . SER A 1 71 ? -25.615 25.144 -36.783 1.00 45.56 71 SER A C 1
ATOM 552 O O . SER A 1 71 ? -26.295 26.011 -36.242 1.00 45.56 71 SER A O 1
ATOM 554 N N . GLU A 1 72 ? -26.185 24.143 -37.458 1.00 44.97 72 GLU A N 1
ATOM 555 C CA . GLU A 1 72 ? -27.638 23.970 -37.635 1.00 44.97 72 GLU A CA 1
ATOM 556 C C . GLU A 1 72 ? -28.282 23.099 -36.536 1.00 44.97 72 GLU A C 1
ATOM 558 O O . GLU A 1 72 ? -29.503 23.069 -36.395 1.00 44.97 72 GLU A O 1
ATOM 563 N N . ALA A 1 73 ? -27.487 22.440 -35.686 1.00 41.62 73 ALA A N 1
ATOM 564 C CA . ALA A 1 73 ? -27.968 21.570 -34.606 1.00 41.62 73 ALA A CA 1
ATOM 565 C C . ALA A 1 73 ? -28.315 22.319 -33.296 1.00 41.62 73 ALA A C 1
ATOM 567 O O . ALA A 1 73 ? -28.119 21.796 -32.200 1.00 41.62 73 ALA A O 1
ATOM 568 N N . VAL A 1 74 ? -28.850 23.542 -33.378 1.00 43.72 74 VAL A N 1
ATOM 569 C CA . VAL A 1 74 ? -29.151 24.394 -32.200 1.00 43.72 74 VAL A CA 1
ATOM 570 C C . VAL A 1 74 ? -30.347 23.872 -31.370 1.00 43.72 74 VAL A C 1
ATOM 572 O O . VAL A 1 74 ? -30.625 24.378 -30.289 1.00 43.72 74 VAL A O 1
ATOM 575 N N . GLY A 1 75 ? -31.057 22.834 -31.829 1.00 42.84 75 GLY A N 1
ATOM 576 C CA . GLY A 1 75 ? -32.379 22.488 -31.294 1.00 42.84 75 GLY A CA 1
ATOM 577 C C . GLY A 1 75 ? -32.515 21.297 -30.339 1.00 42.84 75 GLY A C 1
ATOM 578 O O . GLY A 1 75 ? -33.569 21.190 -29.720 1.00 42.84 75 GLY A O 1
ATOM 579 N N . GLY A 1 76 ? -31.547 20.381 -30.195 1.00 42.81 76 GLY A N 1
ATOM 580 C CA . GLY A 1 76 ? -31.846 19.207 -29.349 1.00 42.81 76 GLY A CA 1
ATOM 581 C C . GLY A 1 76 ? -30.894 18.019 -29.320 1.00 42.81 76 GLY A C 1
ATOM 582 O O . GLY A 1 76 ? -31.293 16.969 -28.830 1.00 42.81 76 GLY A O 1
ATOM 583 N N . TYR A 1 77 ? -29.659 18.150 -29.809 1.00 43.72 77 TYR A N 1
ATOM 584 C CA . TYR A 1 77 ? -28.663 17.069 -29.748 1.00 43.72 77 TYR A CA 1
ATOM 585 C C . TYR A 1 77 ? -27.554 17.345 -28.725 1.00 43.72 77 TYR A C 1
ATOM 587 O O . TYR A 1 77 ? -26.441 16.851 -28.854 1.00 43.72 77 TYR A O 1
ATOM 595 N N . PHE A 1 78 ? -27.820 18.155 -27.700 1.00 39.16 78 PHE A N 1
ATOM 596 C CA . PHE A 1 78 ? -26.953 18.135 -26.528 1.00 39.16 78 PHE A CA 1
ATOM 597 C C . PHE A 1 78 ? -27.404 16.962 -25.660 1.00 39.16 78 PHE A C 1
ATOM 599 O O . PHE A 1 78 ? -28.515 17.024 -25.123 1.00 39.16 78 PHE A O 1
ATOM 606 N N . PRO A 1 79 ? -26.603 15.883 -25.524 1.00 45.00 79 PRO A N 1
ATOM 607 C CA . PRO A 1 79 ? -26.901 14.882 -24.517 1.00 45.00 79 PRO A CA 1
ATOM 608 C C . PRO A 1 79 ? -26.992 15.631 -23.195 1.00 45.00 79 PRO A C 1
ATOM 610 O O . PRO A 1 79 ? -26.136 16.463 -22.885 1.00 45.00 79 PRO A O 1
ATOM 613 N N . HIS A 1 80 ? -28.077 15.398 -22.462 1.00 37.78 80 HIS A N 1
ATOM 614 C CA . HIS A 1 80 ? -28.248 15.955 -21.135 1.00 37.78 80 HIS A CA 1
ATOM 615 C C . HIS A 1 80 ? -27.003 15.534 -20.352 1.00 37.78 80 HIS A C 1
ATOM 617 O O . HIS A 1 80 ? -26.842 14.349 -20.056 1.00 37.78 80 HIS A O 1
ATOM 623 N N . MET A 1 81 ? -26.077 16.469 -20.105 1.00 44.25 81 MET A N 1
ATOM 624 C CA . MET A 1 81 ? -24.979 16.259 -19.172 1.00 44.25 81 MET A CA 1
ATOM 625 C C . MET A 1 81 ? -25.647 16.162 -17.809 1.00 44.25 81 MET A C 1
ATOM 627 O O . MET A 1 81 ? -25.713 17.133 -17.060 1.00 44.25 81 MET A O 1
ATOM 631 N N . ALA A 1 82 ? -26.231 14.996 -17.521 1.00 42.53 82 ALA A N 1
ATOM 632 C CA . ALA A 1 82 ? -26.557 14.615 -16.173 1.00 42.53 82 ALA A CA 1
ATOM 633 C C . ALA A 1 82 ? -25.264 14.854 -15.411 1.00 42.53 82 ALA A C 1
ATOM 635 O O . ALA A 1 82 ? -24.222 14.310 -15.786 1.00 42.53 82 ALA A O 1
ATOM 636 N N . SER A 1 83 ? -25.342 15.743 -14.429 1.00 45.62 83 SER A N 1
ATOM 637 C CA . SER A 1 83 ? -24.311 16.096 -13.465 1.00 45.62 83 SER A CA 1
ATOM 638 C C . SER A 1 83 ? -23.912 14.852 -12.673 1.00 45.62 83 SER A C 1
ATOM 640 O O . SER A 1 83 ? -24.188 14.720 -11.484 1.00 45.62 83 SER A O 1
ATOM 642 N N . SER A 1 84 ? -23.335 13.887 -13.370 1.00 47.12 84 SER A N 1
ATOM 643 C CA . SER A 1 84 ? -22.767 12.681 -12.825 1.00 47.12 84 SER A CA 1
ATOM 644 C C . SER A 1 84 ? -21.402 13.148 -12.380 1.00 47.12 84 SER A C 1
ATOM 646 O O . SER A 1 84 ? -20.488 13.284 -13.190 1.00 47.12 84 SER A O 1
ATOM 648 N N . SER A 1 85 ? -21.304 13.541 -11.112 1.00 56.38 85 SER A N 1
ATOM 649 C CA . SER A 1 85 ? -20.013 13.660 -10.451 1.00 56.38 85 SER A CA 1
ATOM 650 C C . SER A 1 85 ? -19.212 12.418 -10.821 1.00 56.38 85 SER A C 1
ATOM 652 O O . SER A 1 85 ? -19.678 11.306 -10.572 1.00 56.38 85 SER A O 1
ATOM 654 N N . GLY A 1 86 ? -18.084 12.609 -11.505 1.00 66.62 86 GLY A N 1
ATOM 655 C CA . GLY A 1 86 ? -17.328 11.484 -12.036 1.00 66.62 86 GLY A CA 1
ATOM 656 C C . GLY A 1 86 ? -16.907 10.505 -10.941 1.00 66.62 86 GLY A C 1
ATOM 657 O O . GLY A 1 86 ? -16.938 10.843 -9.754 1.00 66.62 86 GLY A O 1
ATOM 658 N N . ILE A 1 87 ? -16.478 9.300 -11.313 1.00 69.44 87 ILE A N 1
ATOM 659 C CA . ILE A 1 87 ? -16.046 8.244 -10.379 1.00 69.44 87 ILE A CA 1
ATOM 660 C C . ILE A 1 87 ? -15.017 8.801 -9.380 1.00 69.44 87 ILE A C 1
ATOM 662 O O . ILE A 1 87 ? -15.084 8.501 -8.187 1.00 69.44 87 ILE A O 1
ATOM 666 N N . GLN A 1 88 ? -14.124 9.682 -9.844 1.00 67.44 88 GLN A N 1
ATOM 667 C CA . GLN A 1 88 ? -13.157 10.409 -9.006 1.00 67.44 88 GLN A CA 1
ATOM 668 C C . GLN A 1 88 ? -13.825 11.285 -7.942 1.00 67.44 88 GLN A C 1
ATOM 670 O O . GLN A 1 88 ? -13.509 11.178 -6.761 1.00 67.44 88 GLN A O 1
ATOM 675 N N . GLU A 1 89 ? -14.754 12.141 -8.358 1.00 74.81 89 GLU A N 1
ATOM 676 C CA . GLU A 1 89 ? -15.457 13.085 -7.486 1.00 74.81 89 GLU A CA 1
ATOM 677 C C . GLU A 1 89 ? -16.315 12.335 -6.458 1.00 74.81 89 GLU A C 1
ATOM 679 O O . GLU A 1 89 ? -16.311 12.663 -5.272 1.00 74.81 89 GLU A O 1
ATOM 684 N N . GLN A 1 90 ? -16.997 11.269 -6.885 1.00 76.38 90 GLN A N 1
ATOM 685 C CA . GLN A 1 90 ? -17.779 10.420 -5.990 1.00 76.38 90 GLN A CA 1
ATOM 686 C C . GLN A 1 90 ? -16.892 9.703 -4.960 1.00 76.38 90 GLN A C 1
ATOM 688 O O . GLN A 1 90 ? -17.260 9.578 -3.786 1.00 76.38 90 GLN A O 1
ATOM 693 N N . HIS A 1 91 ? -15.709 9.245 -5.374 1.00 80.81 91 HIS A N 1
ATOM 694 C CA . HIS A 1 91 ? -14.747 8.625 -4.471 1.00 80.81 91 HIS A CA 1
ATOM 695 C C . HIS A 1 91 ? -14.178 9.631 -3.459 1.00 80.81 91 HIS A C 1
ATOM 697 O O . HIS A 1 91 ? -14.144 9.332 -2.265 1.00 80.81 91 HIS A O 1
ATOM 703 N N . LEU A 1 92 ? -13.815 10.843 -3.896 1.00 83.94 92 LEU A N 1
ATOM 704 C CA . LEU A 1 92 ? -13.357 11.920 -3.008 1.00 83.94 92 LEU A CA 1
ATOM 705 C C . LEU A 1 92 ? -14.424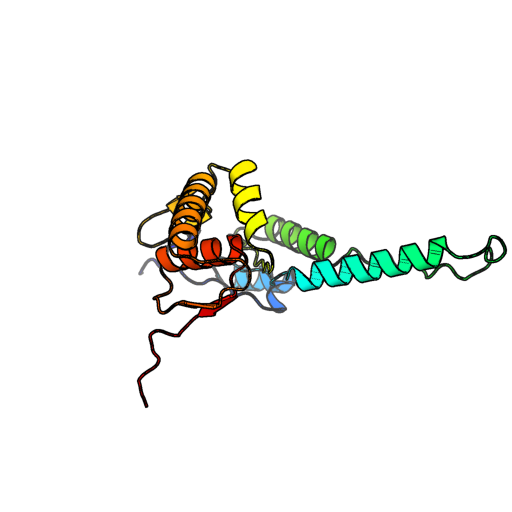 12.304 -1.980 1.00 83.94 92 LEU A C 1
ATOM 707 O O . LEU A 1 92 ? -14.121 12.368 -0.790 1.00 83.94 92 LEU A O 1
ATOM 711 N N . ARG A 1 93 ? -15.685 12.445 -2.402 1.00 85.44 93 ARG A N 1
ATOM 712 C CA . ARG A 1 93 ? -16.813 12.678 -1.482 1.00 85.44 93 ARG A CA 1
ATOM 713 C C . ARG A 1 93 ? -16.950 11.568 -0.448 1.00 85.44 93 ARG A C 1
ATOM 715 O O . ARG A 1 93 ? -17.104 11.850 0.733 1.00 85.44 93 ARG A O 1
ATOM 722 N N . THR A 1 94 ? -16.815 10.311 -0.872 1.00 86.31 94 THR A N 1
ATOM 723 C CA . THR A 1 94 ? -16.856 9.157 0.041 1.00 86.31 94 THR A CA 1
ATOM 724 C C . THR A 1 94 ? -15.727 9.223 1.074 1.00 86.31 94 THR A C 1
ATOM 726 O O . THR A 1 94 ? -15.957 8.948 2.252 1.00 86.31 94 THR A O 1
ATOM 729 N N . ILE A 1 95 ? -14.518 9.620 0.660 1.00 89.31 95 ILE A N 1
ATOM 730 C CA . ILE A 1 95 ? -13.380 9.820 1.568 1.00 89.31 95 ILE A CA 1
ATOM 731 C C . ILE A 1 95 ? -13.677 10.941 2.566 1.00 89.31 95 ILE A C 1
ATOM 733 O O . ILE A 1 95 ? -13.477 10.750 3.767 1.00 89.31 95 ILE A O 1
ATOM 737 N N . GLU A 1 96 ? -14.149 12.095 2.093 1.00 89.62 96 GLU A N 1
ATOM 738 C CA . GLU A 1 96 ? -14.471 13.239 2.950 1.00 89.62 96 GLU A CA 1
ATOM 739 C C . GLU A 1 96 ? -15.573 12.910 3.956 1.00 89.62 96 GLU A C 1
ATOM 741 O O . GLU A 1 96 ? -15.443 13.214 5.143 1.00 89.62 96 GLU A O 1
ATOM 746 N N . ASP A 1 97 ? -16.645 12.266 3.506 1.00 91.69 97 ASP A N 1
ATOM 747 C CA . ASP A 1 97 ? -17.772 11.894 4.355 1.00 91.69 97 ASP A CA 1
ATOM 748 C C . ASP A 1 97 ? -17.354 10.862 5.402 1.00 91.69 97 ASP A C 1
ATOM 750 O O . ASP A 1 97 ? -17.689 11.017 6.578 1.00 91.69 97 ASP A O 1
ATOM 754 N N . ALA A 1 98 ? -16.552 9.865 5.017 1.00 92.12 98 ALA A N 1
ATOM 755 C CA . ALA A 1 98 ? -15.998 8.892 5.953 1.00 92.12 98 ALA A CA 1
ATOM 756 C C . ALA A 1 98 ? -15.073 9.556 6.987 1.00 92.12 98 ALA A C 1
ATOM 758 O O . ALA A 1 98 ? -15.213 9.306 8.181 1.00 92.12 98 ALA A O 1
ATOM 759 N N . LYS A 1 99 ? -14.164 10.441 6.554 1.00 92.75 99 LYS A N 1
ATOM 760 C CA . LYS A 1 99 ? -13.257 11.182 7.450 1.00 92.75 99 LYS A CA 1
ATOM 761 C C . LYS A 1 99 ? -13.994 12.115 8.408 1.00 92.75 99 LYS A C 1
ATOM 763 O O . LYS A 1 99 ? -13.524 12.312 9.522 1.00 92.75 99 LYS A O 1
ATOM 768 N N . ARG A 1 100 ? -15.114 12.704 7.975 1.00 93.75 100 ARG A N 1
ATOM 769 C CA . ARG A 1 100 ? -15.959 13.559 8.821 1.00 93.75 100 ARG A CA 1
ATOM 770 C C . ARG A 1 100 ? -16.791 12.758 9.816 1.00 93.75 100 ARG A C 1
ATOM 772 O O . ARG A 1 100 ? -17.052 13.249 10.908 1.00 93.75 100 ARG A O 1
ATOM 779 N N . ALA A 1 101 ? -17.265 11.580 9.419 1.00 93.56 101 ALA A N 1
ATOM 780 C CA . ALA A 1 101 ? -18.224 10.815 10.207 1.00 93.56 101 ALA A C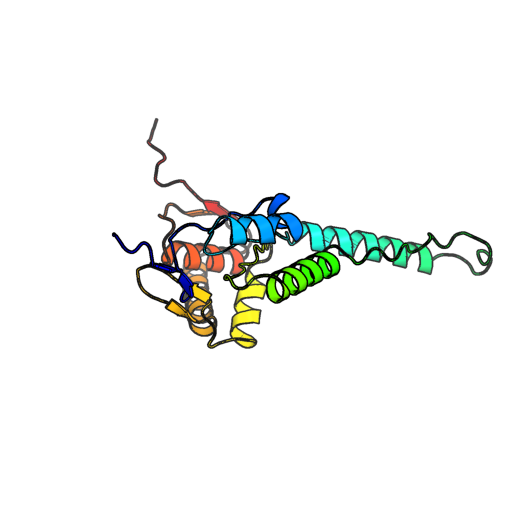A 1
ATOM 781 C C . ALA A 1 101 ? -17.591 9.848 11.209 1.00 93.56 101 ALA A C 1
ATOM 783 O O . ALA A 1 101 ? -18.253 9.541 12.194 1.00 93.56 101 ALA A O 1
ATOM 784 N N . LEU A 1 102 ? -16.384 9.346 10.936 1.00 94.94 102 LEU A N 1
ATOM 785 C CA . LEU A 1 102 ? -15.740 8.309 11.741 1.00 94.94 102 LEU A CA 1
ATOM 786 C C . LEU A 1 102 ? -14.641 8.898 12.622 1.00 94.94 102 LEU A C 1
ATOM 788 O O . LEU A 1 102 ? -13.872 9.757 12.187 1.00 94.94 102 LEU A O 1
ATOM 792 N N . SER A 1 103 ? -14.527 8.385 13.844 1.00 94.25 103 SER A N 1
ATOM 793 C CA . SER A 1 103 ? -13.422 8.706 14.757 1.00 94.25 103 SER A CA 1
ATOM 794 C C . SER A 1 103 ? -12.225 7.762 14.587 1.00 94.25 103 SER A C 1
ATOM 796 O O . SER A 1 103 ? -11.096 8.100 14.950 1.00 94.25 103 SER A O 1
ATOM 798 N N . ILE A 1 104 ? -12.458 6.589 13.994 1.00 94.69 104 ILE A N 1
ATOM 799 C CA . ILE A 1 104 ? -11.432 5.592 13.679 1.00 94.69 104 ILE A CA 1
ATOM 800 C C . ILE A 1 104 ? -10.663 5.905 12.378 1.00 94.69 104 ILE A C 1
ATOM 802 O O . ILE A 1 104 ? -11.200 6.534 11.462 1.00 94.69 104 ILE A O 1
ATOM 806 N N . PRO A 1 105 ? -9.403 5.442 12.236 1.00 94.12 105 PRO A N 1
ATOM 807 C CA . PRO A 1 105 ? -8.642 5.562 10.997 1.00 94.12 105 PRO A CA 1
ATOM 808 C C . PRO A 1 105 ? -9.374 5.017 9.760 1.00 94.12 105 PRO A C 1
ATOM 810 O O . PRO A 1 105 ? -9.902 3.904 9.747 1.00 94.12 105 PRO A O 1
ATOM 813 N N . VAL A 1 106 ? -9.322 5.809 8.686 1.00 92.50 106 VAL A N 1
ATOM 814 C CA . VAL A 1 106 ? -9.863 5.484 7.361 1.00 92.50 106 VAL A CA 1
ATOM 815 C C . VAL A 1 106 ? -8.708 5.321 6.383 1.00 92.50 106 VAL A C 1
ATOM 817 O O . VAL A 1 106 ? -7.970 6.282 6.134 1.00 92.50 106 VAL A O 1
ATOM 820 N N . PHE A 1 107 ? -8.567 4.118 5.832 1.00 90.19 107 PHE A N 1
ATOM 821 C CA . PHE A 1 107 ? -7.593 3.777 4.801 1.00 90.19 107 PHE A CA 1
ATOM 822 C C . PHE A 1 107 ? -8.262 3.776 3.426 1.00 90.19 107 PHE A C 1
ATOM 824 O O . PHE A 1 107 ? -9.324 3.186 3.239 1.00 90.19 107 PHE A O 1
ATOM 831 N N . VAL A 1 108 ? -7.633 4.421 2.448 1.00 86.00 108 VAL A N 1
ATOM 832 C CA . VAL A 1 108 ? -8.116 4.439 1.063 1.00 86.00 108 VAL A CA 1
ATOM 833 C C . VAL A 1 108 ? -7.402 3.348 0.278 1.00 86.00 108 VAL A C 1
ATOM 835 O O . VAL A 1 108 ? -6.185 3.199 0.391 1.00 86.00 108 VAL A O 1
ATOM 838 N N . SER A 1 109 ? -8.152 2.583 -0.514 1.00 84.25 109 SER A N 1
ATOM 839 C CA . SER A 1 109 ? -7.584 1.593 -1.421 1.00 84.25 109 SER A CA 1
ATOM 840 C C . SER A 1 109 ? -7.467 2.193 -2.822 1.00 84.25 109 SER A C 1
ATOM 842 O O . SER A 1 109 ? -8.453 2.629 -3.408 1.00 84.25 109 SER A O 1
ATOM 844 N N . LEU A 1 110 ? -6.251 2.234 -3.355 1.00 78.31 110 LEU A N 1
ATOM 845 C CA . LEU A 1 110 ? -5.966 2.716 -4.704 1.00 78.31 110 LEU A CA 1
ATOM 846 C C . LEU A 1 110 ? -5.259 1.600 -5.477 1.00 78.31 110 LEU A C 1
ATOM 848 O O . LEU A 1 110 ? -4.369 0.941 -4.934 1.00 78.31 110 LEU A O 1
ATOM 852 N N . ASN A 1 111 ? -5.630 1.407 -6.737 1.00 73.94 111 ASN A N 1
ATOM 853 C CA . ASN A 1 111 ? -4.945 0.524 -7.670 1.00 73.94 111 ASN A CA 1
ATOM 854 C C . ASN A 1 111 ? -4.492 1.344 -8.883 1.00 73.94 111 ASN A C 1
ATOM 856 O O . ASN A 1 111 ? -5.305 1.972 -9.555 1.00 73.94 111 ASN A O 1
ATOM 860 N N . GLY A 1 112 ? -3.183 1.362 -9.117 1.00 63.41 112 GLY A N 1
ATOM 861 C CA . GLY A 1 112 ? -2.582 1.955 -10.304 1.00 63.41 112 GLY A CA 1
ATOM 862 C C . GLY A 1 112 ? -2.017 0.867 -11.203 1.00 63.41 112 GLY A C 1
ATOM 863 O O . GLY A 1 112 ? -1.475 -0.121 -10.708 1.00 63.41 112 GLY A O 1
ATOM 864 N N . THR A 1 113 ? -2.085 1.072 -12.511 1.00 61.50 113 THR A N 1
ATOM 865 C CA . THR A 1 113 ? -1.399 0.244 -13.512 1.00 61.50 113 THR A CA 1
ATOM 866 C C . THR A 1 113 ? -0.128 0.905 -14.033 1.00 61.50 113 THR A C 1
ATOM 868 O O . THR A 1 113 ? 0.808 0.206 -14.426 1.00 61.50 113 THR A O 1
ATOM 871 N N . LYS A 1 114 ? -0.024 2.238 -13.962 1.00 61.28 114 LYS A N 1
ATOM 872 C CA . LYS A 1 114 ? 1.159 3.017 -14.360 1.00 61.28 114 LYS A CA 1
ATOM 873 C C . LYS A 1 114 ? 1.925 3.501 -13.127 1.00 61.28 114 LYS A C 1
ATOM 875 O O . LYS A 1 114 ? 1.969 4.679 -12.789 1.00 61.28 114 LYS A O 1
ATOM 880 N N . LEU A 1 115 ? 2.559 2.561 -12.430 1.00 56.47 115 LEU A N 1
ATOM 881 C CA . LEU A 1 115 ? 3.134 2.806 -11.102 1.00 56.47 115 LEU A CA 1
ATOM 882 C C . LEU A 1 115 ? 4.376 3.705 -11.047 1.00 56.47 115 LEU A C 1
ATOM 884 O O . LEU A 1 115 ? 4.668 4.250 -9.982 1.00 56.47 115 LEU A O 1
ATOM 888 N N . GLY A 1 116 ? 5.102 3.868 -12.157 1.00 58.91 116 GLY A N 1
ATOM 889 C CA . GLY A 1 116 ? 6.333 4.663 -12.182 1.00 58.91 116 GLY A CA 1
ATOM 890 C C . GLY A 1 116 ? 6.113 6.125 -11.783 1.00 58.91 116 GLY A C 1
ATOM 891 O O . GLY A 1 116 ? 6.906 6.674 -11.030 1.00 58.91 116 GLY A O 1
ATOM 892 N N . SER A 1 117 ? 5.000 6.745 -12.196 1.00 63.84 117 SER A N 1
ATOM 893 C CA . SER A 1 117 ? 4.796 8.178 -11.944 1.00 63.84 117 SER A CA 1
ATOM 894 C C . SER A 1 117 ? 4.311 8.493 -10.531 1.00 63.84 117 SER A C 1
ATOM 896 O O . SER A 1 117 ? 4.506 9.613 -10.068 1.00 63.84 117 SER A O 1
ATOM 898 N N . TRP A 1 118 ? 3.661 7.552 -9.838 1.00 71.75 118 TRP A N 1
ATOM 899 C CA . TRP A 1 118 ? 3.026 7.845 -8.550 1.00 71.75 118 TRP A CA 1
ATOM 900 C C . TRP A 1 118 ? 4.038 7.959 -7.410 1.00 71.75 118 TRP A C 1
ATOM 902 O O . TRP A 1 118 ? 3.984 8.911 -6.635 1.00 71.75 118 TRP A O 1
ATOM 912 N N . ILE A 1 119 ? 4.994 7.029 -7.321 1.00 77.88 119 ILE A N 1
ATOM 913 C CA . ILE A 1 119 ? 6.035 7.092 -6.283 1.00 77.88 119 ILE A CA 1
ATOM 914 C C . ILE A 1 119 ? 6.972 8.273 -6.531 1.00 77.88 119 ILE A C 1
ATOM 916 O O . ILE A 1 119 ? 7.343 8.951 -5.575 1.00 77.88 119 ILE A O 1
ATOM 920 N N . ASP A 1 120 ? 7.283 8.573 -7.793 1.00 77.19 120 ASP A N 1
ATOM 921 C CA . ASP A 1 120 ? 8.024 9.780 -8.158 1.00 77.19 120 ASP A CA 1
ATOM 922 C C . ASP A 1 120 ? 7.264 11.050 -7.755 1.00 77.19 120 ASP A C 1
ATOM 924 O O . ASP A 1 120 ? 7.826 11.936 -7.105 1.00 77.19 120 ASP A O 1
ATOM 928 N N . HIS A 1 121 ? 5.965 11.112 -8.060 1.00 76.50 121 HIS A N 1
ATOM 929 C CA . HIS A 1 121 ? 5.110 12.235 -7.687 1.00 76.50 121 HIS A CA 1
ATOM 930 C C . HIS A 1 121 ? 5.033 12.420 -6.167 1.00 76.50 121 HIS A C 1
ATOM 932 O O . HIS A 1 121 ? 5.293 13.515 -5.674 1.00 76.50 121 HIS A O 1
ATOM 938 N N . CYS A 1 122 ? 4.734 11.368 -5.400 1.00 77.75 122 CYS A N 1
ATOM 939 C CA . CYS A 1 122 ? 4.681 11.446 -3.938 1.00 77.75 122 CYS A CA 1
ATOM 940 C C . CYS A 1 122 ? 6.062 11.696 -3.312 1.00 77.75 122 CYS A C 1
ATOM 942 O O . CYS A 1 122 ? 6.158 12.399 -2.305 1.00 77.75 122 CYS A O 1
ATOM 944 N N . GLY A 1 123 ? 7.133 11.181 -3.922 1.00 79.75 123 GLY A N 1
ATOM 945 C CA . GLY A 1 123 ? 8.520 11.479 -3.563 1.00 79.75 123 GLY A CA 1
ATOM 946 C C . GLY A 1 123 ? 8.836 12.969 -3.644 1.00 79.75 123 GLY A C 1
ATOM 947 O O . GLY A 1 123 ? 9.535 13.484 -2.774 1.00 79.75 123 GLY A O 1
ATOM 948 N N . ALA A 1 124 ? 8.277 13.669 -4.633 1.00 76.88 124 ALA A N 1
ATOM 949 C CA . ALA A 1 124 ? 8.416 15.115 -4.783 1.00 76.88 124 ALA A CA 1
ATOM 950 C C . ALA A 1 124 ? 7.424 15.909 -3.910 1.00 76.88 124 ALA A C 1
ATOM 952 O O . ALA A 1 124 ? 7.816 16.856 -3.231 1.00 76.88 124 ALA A O 1
ATOM 953 N N . ALA A 1 125 ? 6.145 15.525 -3.908 1.00 76.00 125 ALA A N 1
ATOM 954 C CA . ALA A 1 125 ? 5.064 16.275 -3.266 1.00 76.00 125 ALA A CA 1
ATOM 955 C C . ALA A 1 125 ? 4.988 16.071 -1.744 1.00 76.00 125 ALA A C 1
ATOM 957 O O . ALA A 1 125 ? 4.482 16.924 -1.017 1.00 76.00 125 ALA A O 1
ATOM 958 N N . SER A 1 126 ? 5.442 14.926 -1.234 1.00 86.00 126 SER A N 1
ATOM 959 C CA . SER A 1 126 ? 5.321 14.542 0.179 1.00 86.00 126 SER A CA 1
ATOM 960 C C . SER A 1 126 ? 6.522 13.716 0.664 1.00 86.00 126 SER A C 1
ATOM 962 O O . SER A 1 126 ? 6.345 12.649 1.255 1.00 86.00 126 SER A O 1
ATOM 964 N N . PRO A 1 127 ? 7.763 14.218 0.507 1.00 84.75 127 PRO A N 1
ATOM 965 C CA . PRO A 1 127 ? 8.991 13.437 0.692 1.00 84.75 127 PRO A CA 1
ATOM 966 C C . PRO A 1 127 ? 9.144 12.822 2.086 1.00 84.75 127 PRO A C 1
ATOM 968 O O . PRO A 1 127 ? 9.718 11.745 2.223 1.00 84.75 127 PRO A O 1
ATOM 971 N N . LYS A 1 128 ? 8.638 13.502 3.123 1.00 89.88 128 LYS A N 1
ATOM 972 C CA . LYS A 1 128 ? 8.764 13.093 4.531 1.00 89.88 128 LYS A CA 1
ATOM 973 C C . LYS A 1 128 ? 7.632 12.182 5.016 1.00 89.88 128 LYS A C 1
ATOM 975 O O . LYS A 1 128 ? 7.725 11.655 6.120 1.00 89.88 128 LYS A O 1
ATOM 980 N N . HIS A 1 129 ? 6.569 12.004 4.231 1.00 84.81 129 HIS A N 1
ATOM 981 C CA . HIS A 1 129 ? 5.474 11.116 4.615 1.00 84.81 129 HIS A CA 1
ATOM 982 C C . HIS A 1 129 ? 5.897 9.654 4.485 1.00 84.81 129 HIS A C 1
ATOM 984 O O . HIS A 1 129 ? 6.683 9.300 3.607 1.00 84.81 129 HIS A O 1
ATOM 990 N N . SER A 1 130 ? 5.375 8.808 5.374 1.00 86.75 130 SER A N 1
ATOM 991 C CA . SER A 1 130 ? 5.607 7.363 5.339 1.00 86.75 130 SER A CA 1
ATOM 992 C C . SER A 1 130 ? 5.013 6.757 4.067 1.00 86.75 130 SER A C 1
ATOM 994 O O . SER A 1 130 ? 3.853 7.008 3.752 1.00 86.75 130 SER A O 1
ATOM 996 N N . ALA A 1 131 ? 5.804 5.954 3.359 1.00 85.38 131 ALA A N 1
ATOM 997 C CA . ALA A 1 131 ? 5.422 5.304 2.105 1.00 85.38 131 ALA A CA 1
ATOM 998 C C . ALA A 1 131 ? 5.403 3.779 2.218 1.00 85.38 131 ALA A C 1
ATOM 1000 O O . ALA A 1 131 ? 4.548 3.121 1.633 1.00 85.38 131 ALA A O 1
ATOM 1001 N N . LEU A 1 132 ? 6.334 3.211 2.990 1.00 85.06 132 LEU A N 1
ATOM 1002 C CA . LEU A 1 132 ? 6.386 1.779 3.247 1.00 85.06 132 LEU A CA 1
ATOM 1003 C C . LEU A 1 132 ? 6.583 1.534 4.737 1.00 85.06 132 LEU A C 1
ATOM 1005 O O . LEU A 1 132 ? 7.556 2.000 5.322 1.00 85.06 132 LEU A O 1
ATOM 1009 N N . ILE A 1 133 ? 5.670 0.780 5.338 1.00 85.25 133 ILE A N 1
ATOM 1010 C CA . ILE A 1 133 ? 5.749 0.369 6.738 1.00 85.25 133 ILE A CA 1
ATOM 1011 C C . ILE A 1 133 ? 5.849 -1.151 6.759 1.00 85.25 133 ILE A C 1
ATOM 1013 O O . ILE A 1 133 ? 5.008 -1.851 6.200 1.00 85.25 133 ILE A O 1
ATOM 1017 N N . SER A 1 134 ? 6.900 -1.656 7.392 1.00 83.50 134 SER A N 1
ATOM 1018 C CA . SER A 1 134 ? 7.199 -3.082 7.499 1.00 83.50 134 SER A CA 1
ATOM 1019 C C . SER A 1 134 ? 7.665 -3.415 8.914 1.00 83.50 134 SER A C 1
ATOM 1021 O O . SER A 1 134 ? 7.972 -2.520 9.702 1.00 83.50 134 SER A O 1
ATOM 1023 N N . ALA A 1 135 ? 7.787 -4.705 9.233 1.00 75.62 135 ALA A N 1
ATOM 1024 C CA . ALA A 1 135 ? 8.386 -5.134 10.499 1.00 75.62 135 ALA A CA 1
ATOM 1025 C C . ALA A 1 135 ? 9.841 -4.645 10.659 1.00 75.62 135 ALA A C 1
ATOM 1027 O O . ALA A 1 135 ? 10.334 -4.525 11.775 1.00 75.62 135 ALA A O 1
ATOM 1028 N N . GLN A 1 136 ? 10.525 -4.343 9.551 1.00 80.19 136 GLN A N 1
ATOM 1029 C CA . GLN A 1 136 ? 11.904 -3.854 9.526 1.00 80.19 136 GLN A CA 1
ATOM 1030 C C . GLN A 1 136 ? 12.005 -2.328 9.689 1.00 80.19 136 GLN A C 1
ATOM 1032 O O . GLN A 1 136 ? 13.113 -1.798 9.745 1.00 80.19 136 GLN A O 1
ATOM 1037 N N . GLY A 1 137 ? 10.873 -1.620 9.754 1.00 85.38 137 GLY A N 1
ATOM 1038 C CA . GLY A 1 137 ? 10.816 -0.173 9.935 1.00 85.38 137 GLY A CA 1
ATOM 1039 C C . GLY A 1 137 ? 9.948 0.542 8.904 1.00 85.38 137 GLY A C 1
ATOM 1040 O O . GLY A 1 137 ? 9.240 -0.077 8.100 1.00 85.38 137 GLY A O 1
ATOM 1041 N N . VAL A 1 138 ? 10.015 1.871 8.960 1.00 88.88 138 VAL A N 1
ATOM 1042 C CA . VAL A 1 138 ? 9.256 2.796 8.116 1.00 88.88 138 VAL A CA 1
ATOM 1043 C C . VAL A 1 138 ? 10.208 3.502 7.161 1.00 88.88 138 VAL A C 1
ATOM 1045 O O . VAL A 1 138 ? 11.233 4.014 7.601 1.00 88.88 138 VAL A O 1
ATOM 1048 N N . TRP A 1 139 ? 9.858 3.543 5.877 1.00 91.81 139 TRP A N 1
ATOM 1049 C CA . TRP A 1 139 ? 10.517 4.383 4.879 1.00 91.81 139 TRP A CA 1
ATOM 1050 C C . TRP A 1 139 ? 9.606 5.519 4.452 1.00 91.81 139 TRP A C 1
ATOM 1052 O O . TRP A 1 139 ? 8.401 5.31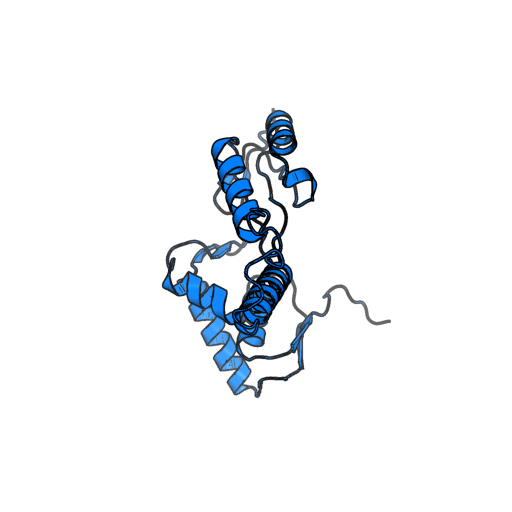9 4.250 1.00 91.81 139 TRP A O 1
ATOM 1062 N N . THR A 1 140 ? 10.187 6.699 4.268 1.00 91.62 140 THR A N 1
ATOM 1063 C CA . THR A 1 140 ? 9.479 7.830 3.669 1.00 91.62 140 THR A CA 1
ATOM 1064 C C . THR A 1 140 ? 9.357 7.680 2.151 1.00 91.62 140 THR A C 1
ATOM 1066 O O . THR A 1 140 ? 10.038 6.853 1.537 1.00 91.62 140 THR A O 1
ATOM 1069 N N . PHE A 1 141 ? 8.517 8.501 1.514 1.00 88.81 141 PHE A N 1
ATOM 1070 C CA . PHE A 1 141 ? 8.427 8.539 0.052 1.00 88.81 141 PHE A CA 1
ATOM 1071 C C . PHE A 1 141 ? 9.772 8.855 -0.606 1.00 88.81 141 PHE A C 1
ATOM 1073 O O . PHE A 1 141 ? 10.122 8.198 -1.583 1.00 88.81 141 PHE A O 1
ATOM 1080 N N . SER A 1 142 ? 10.561 9.792 -0.065 1.00 87.06 142 SER A N 1
ATOM 1081 C CA . SER A 1 142 ? 11.882 10.103 -0.628 1.00 87.06 142 SER A CA 1
ATOM 1082 C C . SER A 1 142 ? 12.852 8.923 -0.534 1.00 87.06 142 SER A C 1
ATOM 1084 O O . SER A 1 142 ? 13.596 8.654 -1.477 1.00 87.06 142 SER A O 1
ATOM 1086 N N . GLU A 1 143 ? 12.838 8.195 0.585 1.00 93.62 143 GLU A N 1
ATOM 1087 C CA . GLU A 1 143 ? 13.706 7.033 0.793 1.00 93.62 143 GLU A CA 1
ATOM 1088 C C . GLU A 1 143 ? 13.303 5.856 -0.092 1.00 93.62 143 GLU A C 1
ATOM 1090 O O . GLU A 1 143 ? 14.162 5.229 -0.717 1.00 93.62 143 GLU A O 1
ATOM 1095 N N . LEU A 1 144 ? 12.001 5.562 -0.162 1.00 92.69 144 LEU A N 1
ATOM 1096 C CA . LEU A 1 144 ? 11.469 4.525 -1.037 1.00 92.69 144 LEU A CA 1
ATOM 1097 C C . LEU A 1 144 ? 11.810 4.839 -2.496 1.00 92.69 144 LEU A C 1
ATOM 1099 O O . LEU A 1 144 ? 12.333 3.969 -3.193 1.00 92.69 144 LEU A O 1
ATOM 1103 N N . ASN A 1 145 ? 11.593 6.086 -2.926 1.00 91.12 145 ASN A N 1
ATOM 1104 C CA . ASN A 1 145 ? 11.868 6.492 -4.297 1.00 91.12 145 ASN A CA 1
ATOM 1105 C C . ASN A 1 145 ? 13.355 6.328 -4.645 1.00 91.12 145 ASN A C 1
ATOM 1107 O O . ASN A 1 145 ? 13.701 5.653 -5.612 1.00 91.12 145 ASN A O 1
ATOM 1111 N N . ALA A 1 146 ? 14.259 6.841 -3.804 1.00 92.44 146 ALA A N 1
ATOM 1112 C CA . ALA A 1 146 ? 15.701 6.707 -4.023 1.00 92.44 146 ALA A CA 1
ATOM 1113 C C . ALA A 1 146 ? 16.155 5.236 -4.135 1.00 92.44 146 ALA A C 1
ATOM 1115 O O . ALA A 1 146 ? 16.999 4.889 -4.971 1.00 92.44 146 ALA A O 1
ATOM 1116 N N . ARG A 1 147 ? 15.578 4.344 -3.318 1.00 95.12 147 ARG A N 1
ATOM 1117 C CA . ARG A 1 147 ? 15.869 2.900 -3.352 1.00 95.12 147 ARG A CA 1
ATOM 1118 C C . ARG A 1 147 ? 15.333 2.229 -4.615 1.00 95.12 147 ARG A C 1
ATOM 1120 O O . ARG A 1 147 ? 16.017 1.360 -5.160 1.00 95.12 147 ARG A O 1
ATOM 1127 N N . ILE A 1 148 ? 14.151 2.623 -5.088 1.00 93.75 148 ILE A N 1
ATOM 1128 C CA . ILE A 1 148 ? 13.577 2.132 -6.348 1.00 93.75 148 ILE A CA 1
ATOM 1129 C C . ILE A 1 148 ? 14.457 2.556 -7.521 1.00 93.75 148 ILE A C 1
ATOM 1131 O O . ILE A 1 148 ? 14.908 1.679 -8.253 1.00 93.75 148 ILE A O 1
ATOM 1135 N N . HIS A 1 149 ? 14.820 3.839 -7.625 1.00 93.25 149 HIS A N 1
ATOM 1136 C CA . HIS A 1 149 ? 15.728 4.338 -8.671 1.00 93.25 149 HIS A CA 1
ATOM 1137 C C . HIS A 1 149 ? 17.072 3.605 -8.669 1.00 93.25 149 HIS A C 1
ATOM 1139 O O . HIS A 1 149 ? 17.556 3.166 -9.712 1.00 93.25 149 HIS A O 1
ATOM 1145 N N . THR A 1 150 ? 17.651 3.384 -7.485 1.00 96.69 150 THR A N 1
ATOM 1146 C CA . THR A 1 150 ? 18.892 2.602 -7.344 1.00 96.69 150 THR A CA 1
ATOM 1147 C C . THR A 1 150 ? 18.715 1.161 -7.833 1.00 96.69 150 THR A C 1
ATOM 1149 O O . THR A 1 150 ? 19.594 0.609 -8.497 1.00 96.69 150 THR A O 1
ATOM 1152 N N . THR A 1 151 ? 17.585 0.532 -7.511 1.00 96.12 151 THR A N 1
ATOM 1153 C CA . THR A 1 151 ? 17.276 -0.843 -7.928 1.00 96.12 151 THR A CA 1
ATOM 1154 C C . THR A 1 151 ? 17.040 -0.919 -9.438 1.00 96.12 151 THR A C 1
ATOM 1156 O O . THR A 1 151 ? 17.583 -1.809 -10.090 1.00 96.12 151 THR A O 1
ATOM 1159 N N . ALA A 1 152 ? 16.317 0.044 -10.012 1.00 93.94 152 ALA A N 1
ATOM 1160 C CA . ALA A 1 152 ? 16.078 0.156 -11.447 1.00 93.94 152 ALA A CA 1
ATOM 1161 C C . ALA A 1 152 ? 17.392 0.330 -12.216 1.00 93.94 152 ALA A C 1
ATOM 1163 O O . ALA A 1 152 ? 17.643 -0.399 -13.174 1.00 93.94 152 ALA A O 1
ATOM 1164 N N . ALA A 1 153 ? 18.289 1.201 -11.748 1.00 96.31 153 ALA A N 1
ATOM 1165 C CA . ALA A 1 153 ? 19.608 1.377 -12.355 1.00 96.31 153 ALA A CA 1
ATOM 1166 C C . ALA A 1 153 ? 20.424 0.069 -12.374 1.00 96.31 153 ALA A C 1
ATOM 1168 O O . ALA A 1 153 ? 21.047 -0.264 -13.383 1.00 96.31 153 ALA A O 1
ATOM 1169 N N . ARG A 1 154 ? 20.380 -0.716 -11.287 1.00 97.69 154 ARG A N 1
ATOM 1170 C CA . ARG A 1 154 ? 21.060 -2.023 -11.209 1.00 97.69 154 ARG A CA 1
ATOM 1171 C C . ARG A 1 154 ? 20.455 -3.053 -12.161 1.00 97.69 154 ARG A C 1
ATOM 1173 O O . ARG A 1 154 ? 21.193 -3.727 -12.872 1.00 97.69 154 ARG A O 1
ATOM 1180 N N . LEU A 1 155 ? 19.129 -3.152 -12.215 1.00 96.44 155 LEU A N 1
ATOM 1181 C CA . LEU A 1 155 ? 18.436 -4.059 -13.135 1.00 96.44 155 LEU A CA 1
ATOM 1182 C C . LEU A 1 155 ? 18.692 -3.679 -14.602 1.00 96.44 155 LEU A C 1
ATOM 1184 O O . LEU A 1 155 ? 18.932 -4.553 -15.436 1.00 96.44 155 LEU A O 1
ATOM 1188 N N . ALA A 1 156 ? 18.722 -2.383 -14.918 1.00 96.25 156 ALA A N 1
ATOM 1189 C CA . ALA A 1 156 ? 19.090 -1.897 -16.244 1.00 96.25 156 ALA A CA 1
ATOM 1190 C C . ALA A 1 156 ? 20.537 -2.273 -16.607 1.00 96.25 156 ALA A C 1
ATOM 1192 O O . ALA A 1 156 ? 20.793 -2.705 -17.736 1.00 96.25 156 ALA A O 1
ATOM 1193 N N . ALA A 1 157 ? 21.474 -2.184 -15.657 1.00 97.38 157 ALA A N 1
ATOM 1194 C CA . ALA A 1 157 ? 22.852 -2.637 -15.853 1.00 97.38 157 ALA A CA 1
ATOM 1195 C C . ALA A 1 157 ? 22.947 -4.152 -16.124 1.00 97.38 157 ALA A C 1
ATOM 1197 O O . ALA A 1 157 ? 23.815 -4.580 -16.879 1.00 97.38 157 ALA A O 1
ATOM 1198 N N . TRP A 1 158 ? 22.021 -4.958 -15.591 1.00 96.12 158 TRP A N 1
ATOM 1199 C CA . TRP A 1 158 ? 21.899 -6.393 -15.895 1.00 96.12 158 TRP A CA 1
ATOM 1200 C C . TRP A 1 158 ? 21.178 -6.708 -17.212 1.00 96.12 158 TRP A C 1
ATOM 1202 O O . TRP A 1 158 ? 20.970 -7.873 -17.536 1.00 96.12 158 TRP A O 1
ATOM 1212 N N . GLY A 1 159 ? 20.809 -5.690 -17.990 1.00 95.56 159 GLY A N 1
ATOM 1213 C CA . GLY A 1 159 ? 20.212 -5.879 -19.311 1.00 95.56 159 GLY A CA 1
ATOM 1214 C C . GLY A 1 159 ? 18.687 -5.823 -19.339 1.00 95.56 159 GLY A C 1
ATOM 1215 O O . GLY A 1 159 ? 18.111 -6.031 -20.402 1.00 95.56 159 GLY A O 1
ATOM 1216 N N . VAL A 1 160 ? 18.017 -5.489 -18.230 1.00 95.81 160 VAL A N 1
ATOM 1217 C CA . VAL A 1 160 ? 16.568 -5.247 -18.259 1.00 95.81 160 VAL A CA 1
ATOM 1218 C C . VAL A 1 160 ? 16.276 -4.014 -19.118 1.00 95.81 160 VAL A C 1
ATOM 1220 O O . VAL A 1 160 ? 16.902 -2.960 -18.976 1.00 95.81 160 VAL A O 1
ATOM 1223 N N . ARG A 1 161 ? 15.342 -4.164 -20.051 1.00 93.31 161 ARG A N 1
ATOM 1224 C CA . ARG A 1 161 ? 14.882 -3.139 -20.999 1.00 93.31 161 ARG A CA 1
ATOM 1225 C C . ARG A 1 161 ? 13.351 -3.112 -21.045 1.00 93.31 161 ARG A C 1
ATOM 1227 O O . ARG A 1 161 ? 12.737 -4.116 -20.665 1.00 93.31 161 ARG A O 1
ATOM 1234 N N . PRO A 1 162 ? 12.733 -2.042 -21.571 1.00 92.75 162 PRO A N 1
ATOM 1235 C CA . PRO A 1 162 ? 11.303 -2.043 -21.862 1.00 92.75 162 PRO A CA 1
ATOM 1236 C C . PRO A 1 162 ? 10.887 -3.297 -22.646 1.00 92.75 162 PRO A C 1
ATOM 1238 O O . PRO A 1 162 ? 11.564 -3.693 -23.595 1.00 92.75 162 PRO A O 1
ATOM 1241 N N . GLY A 1 163 ? 9.816 -3.960 -22.208 1.00 89.06 163 GLY A N 1
ATOM 1242 C CA . GLY A 1 163 ? 9.330 -5.224 -22.776 1.00 89.06 163 GLY A CA 1
ATOM 1243 C C . GLY A 1 163 ? 10.013 -6.497 -22.253 1.00 89.06 163 GLY A C 1
ATOM 1244 O O . GLY A 1 163 ? 9.549 -7.597 -22.556 1.00 89.06 163 GLY A O 1
ATOM 1245 N N . SER A 1 164 ? 11.069 -6.387 -21.437 1.00 92.94 164 SER A N 1
ATOM 1246 C CA . SER A 1 164 ? 11.687 -7.554 -20.784 1.00 92.94 164 SER A CA 1
ATOM 1247 C C . SER A 1 164 ? 10.686 -8.259 -19.876 1.00 92.94 164 SER A C 1
ATOM 1249 O O . SER A 1 164 ? 9.899 -7.602 -19.204 1.00 92.94 164 SER A O 1
ATOM 1251 N N . ARG A 1 165 ? 10.732 -9.591 -19.810 1.00 94.06 165 ARG A N 1
ATOM 1252 C CA . ARG A 1 165 ? 9.876 -10.392 -18.922 1.00 94.06 165 ARG A CA 1
ATOM 1253 C C . ARG A 1 165 ? 10.707 -10.890 -17.747 1.00 94.06 165 ARG A C 1
ATOM 1255 O O . ARG A 1 165 ? 11.642 -11.659 -17.949 1.00 94.06 165 ARG A O 1
ATOM 1262 N N . ALA A 1 166 ? 10.378 -10.456 -16.537 1.00 92.38 166 ALA A N 1
ATOM 1263 C CA . ALA A 1 166 ? 11.129 -10.775 -15.329 1.00 92.38 166 ALA A CA 1
ATOM 1264 C C . ALA A 1 166 ? 10.288 -11.636 -14.382 1.00 92.38 166 ALA A C 1
ATOM 1266 O O . ALA A 1 166 ? 9.292 -11.177 -13.821 1.00 92.38 166 ALA A O 1
ATOM 1267 N N . ALA A 1 167 ? 10.705 -12.888 -14.200 1.00 91.88 167 ALA A N 1
ATOM 1268 C CA . ALA A 1 167 ? 10.174 -13.759 -13.162 1.00 91.88 167 ALA A CA 1
ATOM 1269 C C . ALA A 1 167 ? 10.679 -13.313 -11.784 1.00 91.88 167 ALA A C 1
ATOM 1271 O O . ALA A 1 167 ? 11.884 -13.165 -11.584 1.00 91.88 167 ALA A O 1
ATOM 1272 N N . VAL A 1 168 ? 9.764 -13.116 -10.833 1.00 90.19 168 VAL A N 1
ATOM 1273 C CA . VAL A 1 168 ? 10.085 -12.683 -9.466 1.00 90.19 168 VAL A CA 1
ATOM 1274 C C . VAL A 1 168 ? 9.615 -13.750 -8.485 1.00 90.19 168 VAL A C 1
ATOM 1276 O O . VAL A 1 168 ? 8.426 -13.861 -8.202 1.00 90.19 168 VAL A O 1
ATOM 1279 N N . LEU A 1 169 ? 10.560 -14.529 -7.959 1.00 90.75 169 LEU A N 1
ATOM 1280 C CA . LEU A 1 169 ? 10.327 -15.528 -6.915 1.00 90.75 169 LEU A CA 1
ATOM 1281 C C . LEU A 1 169 ? 10.844 -14.987 -5.580 1.00 90.75 169 LEU A C 1
ATOM 1283 O O . LEU A 1 169 ? 12.008 -15.172 -5.230 1.00 90.75 169 LEU A O 1
ATOM 1287 N N . MET A 1 170 ? 9.994 -14.263 -4.853 1.00 86.31 170 MET A N 1
ATOM 1288 C CA . MET A 1 170 ? 10.358 -13.635 -3.580 1.00 86.31 170 MET A CA 1
ATOM 1289 C C . MET A 1 170 ? 9.156 -13.609 -2.625 1.00 86.31 170 MET A C 1
ATOM 1291 O O . MET A 1 170 ? 8.022 -13.473 -3.085 1.00 86.31 170 MET A O 1
ATOM 1295 N N . PRO A 1 171 ? 9.367 -13.705 -1.299 1.00 83.00 171 PRO A N 1
ATOM 1296 C CA . PRO A 1 171 ? 8.317 -13.420 -0.325 1.00 83.00 171 PRO A CA 1
ATOM 1297 C C . PRO A 1 171 ? 7.824 -11.968 -0.438 1.00 83.00 171 PRO A C 1
ATOM 1299 O O . PRO A 1 171 ? 8.581 -11.090 -0.855 1.00 83.00 171 PRO A O 1
ATOM 1302 N N . ASN A 1 172 ? 6.593 -11.702 0.018 1.00 79.12 172 ASN A N 1
ATOM 1303 C CA . ASN A 1 172 ? 5.987 -10.361 0.077 1.00 79.12 172 ASN A CA 1
ATOM 1304 C C . ASN A 1 172 ? 6.626 -9.488 1.175 1.00 79.12 172 ASN A C 1
ATOM 1306 O O . ASN A 1 172 ? 5.979 -9.100 2.147 1.00 79.12 172 ASN A O 1
ATOM 1310 N N . TRP A 1 173 ? 7.921 -9.223 1.049 1.00 84.88 173 TRP A N 1
ATOM 1311 C CA . TRP A 1 173 ? 8.705 -8.377 1.941 1.00 84.88 173 TRP A CA 1
ATOM 1312 C C . TRP A 1 173 ? 9.125 -7.095 1.230 1.00 84.88 173 TRP A C 1
ATOM 1314 O O . TRP A 1 173 ? 8.997 -6.951 0.017 1.00 84.88 173 TRP A O 1
ATOM 1324 N N . THR A 1 174 ? 9.699 -6.173 1.991 1.00 88.38 174 THR A N 1
ATOM 1325 C CA . THR A 1 174 ? 10.215 -4.893 1.506 1.00 88.38 174 THR A CA 1
ATOM 1326 C C . THR A 1 174 ? 11.057 -4.974 0.212 1.00 88.38 174 THR A C 1
ATOM 1328 O O . THR A 1 174 ? 10.855 -4.140 -0.670 1.00 88.38 174 THR A O 1
ATOM 1331 N N . PRO A 1 175 ? 11.942 -5.972 -0.003 1.00 90.12 175 PRO A N 1
ATOM 1332 C CA . PRO A 1 175 ? 12.663 -6.102 -1.273 1.00 90.12 175 PRO A CA 1
ATOM 1333 C C . PRO A 1 175 ? 11.773 -6.383 -2.493 1.00 90.12 175 PRO A C 1
ATOM 1335 O O . PRO A 1 175 ? 12.094 -5.919 -3.584 1.00 90.12 175 PRO A O 1
ATOM 1338 N N . TYR A 1 176 ? 10.654 -7.100 -2.328 1.00 89.75 176 TYR A N 1
ATOM 1339 C CA . TYR A 1 176 ? 9.707 -7.346 -3.422 1.00 89.75 176 TYR A CA 1
ATOM 1340 C C . TYR A 1 176 ? 9.109 -6.034 -3.931 1.00 89.75 176 TYR A C 1
ATOM 1342 O O . TYR A 1 176 ? 9.039 -5.825 -5.136 1.00 89.75 176 TYR A O 1
ATOM 1350 N N . VAL A 1 177 ? 8.758 -5.124 -3.014 1.00 88.81 177 VAL A N 1
ATOM 1351 C CA . VAL A 1 177 ? 8.263 -3.778 -3.338 1.00 88.81 177 VAL A CA 1
ATOM 1352 C C . VAL A 1 177 ? 9.277 -3.051 -4.226 1.00 88.81 177 VAL A C 1
ATOM 1354 O O . VAL A 1 177 ? 8.930 -2.595 -5.312 1.00 88.81 177 VAL A O 1
ATOM 1357 N N . LEU A 1 178 ? 10.557 -3.030 -3.835 1.00 91.88 178 LEU A N 1
ATOM 1358 C CA . LEU A 1 178 ? 11.616 -2.394 -4.629 1.00 91.88 178 LEU A CA 1
ATOM 1359 C C . LEU A 1 178 ? 11.764 -3.006 -6.026 1.00 91.88 178 LEU A C 1
ATOM 1361 O O . LEU A 1 178 ? 11.821 -2.267 -7.006 1.00 91.88 178 LEU A O 1
ATOM 1365 N N . VAL A 1 179 ? 11.824 -4.337 -6.122 1.00 91.38 179 VAL A N 1
ATOM 1366 C CA . VAL A 1 179 ? 12.001 -5.046 -7.400 1.00 91.38 179 VAL A CA 1
ATOM 1367 C C . VAL A 1 179 ? 10.798 -4.837 -8.313 1.00 91.38 179 VAL A C 1
ATOM 1369 O O . VAL A 1 179 ? 10.980 -4.536 -9.490 1.00 91.38 179 VAL A O 1
ATOM 1372 N N . ALA A 1 180 ? 9.580 -4.945 -7.780 1.00 88.94 180 ALA A N 1
ATOM 1373 C CA . ALA A 1 180 ? 8.363 -4.730 -8.546 1.00 88.94 180 ALA A CA 1
ATOM 1374 C C . ALA A 1 180 ? 8.312 -3.300 -9.104 1.00 88.94 180 ALA A C 1
ATOM 1376 O O . ALA A 1 180 ? 8.181 -3.118 -10.312 1.00 88.94 180 ALA A O 1
ATOM 1377 N N . HIS A 1 181 ? 8.510 -2.276 -8.270 1.00 88.44 181 HIS A N 1
ATOM 1378 C CA . HIS A 1 181 ? 8.485 -0.897 -8.763 1.00 88.44 181 HIS A CA 1
ATOM 1379 C C . HIS A 1 181 ? 9.636 -0.589 -9.724 1.00 88.44 181 HIS A C 1
ATOM 1381 O O . HIS A 1 181 ? 9.420 0.096 -10.719 1.00 88.44 181 HIS A O 1
ATOM 1387 N N . ALA A 1 182 ? 10.834 -1.125 -9.485 1.00 91.50 182 ALA A N 1
ATOM 1388 C CA . ALA A 1 182 ? 11.971 -0.928 -10.378 1.00 91.50 182 ALA A CA 1
ATOM 1389 C C . ALA A 1 182 ? 11.741 -1.559 -11.762 1.00 91.50 182 ALA A C 1
ATOM 1391 O O . ALA A 1 182 ? 12.027 -0.934 -12.781 1.00 91.50 182 ALA A O 1
ATOM 1392 N N . LEU A 1 183 ? 11.190 -2.776 -11.819 1.00 90.31 183 LEU A N 1
ATOM 1393 C CA . LEU A 1 183 ? 10.837 -3.434 -13.081 1.00 90.31 183 LEU A CA 1
ATOM 1394 C C . LEU A 1 183 ? 9.737 -2.668 -13.828 1.00 90.31 183 LEU A C 1
ATOM 1396 O O . LEU A 1 183 ? 9.861 -2.462 -15.035 1.00 90.31 183 LEU A O 1
ATOM 1400 N N . MET A 1 184 ? 8.712 -2.188 -13.115 1.00 85.88 184 MET A N 1
ATOM 1401 C CA . MET A 1 184 ? 7.666 -1.334 -13.696 1.00 85.88 184 MET A CA 1
ATOM 1402 C C . MET A 1 184 ? 8.248 -0.038 -14.266 1.00 85.88 184 MET A C 1
ATOM 1404 O O . MET A 1 184 ? 7.920 0.334 -15.390 1.00 85.88 184 MET A O 1
ATOM 1408 N N . GLN A 1 185 ? 9.138 0.629 -13.526 1.00 86.62 185 GLN A N 1
ATOM 1409 C CA . GLN A 1 185 ? 9.794 1.866 -13.957 1.00 86.62 185 GLN A CA 1
ATOM 1410 C C . GLN A 1 185 ? 10.620 1.666 -15.238 1.00 86.62 185 GLN A C 1
ATOM 1412 O O . GLN A 1 185 ? 10.665 2.547 -16.092 1.00 86.62 185 GLN A O 1
ATOM 1417 N N . LEU A 1 186 ? 11.238 0.494 -15.402 1.00 89.56 186 LEU A N 1
ATOM 1418 C CA . LEU A 1 186 ? 11.977 0.124 -16.614 1.00 89.56 186 LEU A CA 1
ATOM 1419 C C . LEU A 1 186 ? 11.075 -0.321 -17.780 1.00 89.56 186 LEU A C 1
ATOM 1421 O O . LEU A 1 186 ? 11.592 -0.653 -18.847 1.00 89.56 186 LEU A O 1
ATOM 1425 N N . GLY A 1 187 ? 9.753 -0.369 -17.594 1.00 87.19 187 GLY A N 1
ATOM 1426 C CA . GLY A 1 187 ? 8.808 -0.870 -18.594 1.00 87.19 187 GLY A CA 1
ATOM 1427 C C . GLY A 1 187 ? 8.889 -2.385 -18.811 1.00 87.19 187 GLY A C 1
ATOM 1428 O O . GLY A 1 187 ? 8.557 -2.865 -19.896 1.00 87.19 187 GLY A O 1
ATOM 1429 N N . ALA A 1 188 ? 9.373 -3.142 -17.824 1.00 88.25 188 ALA A N 1
ATOM 1430 C CA . ALA A 1 188 ? 9.424 -4.599 -17.870 1.00 88.25 188 ALA A CA 1
ATOM 1431 C C . ALA A 1 188 ? 8.094 -5.226 -17.411 1.00 88.25 188 ALA A C 1
ATOM 1433 O O . ALA A 1 188 ? 7.390 -4.702 -16.549 1.00 88.25 188 ALA A O 1
ATOM 1434 N N . VAL A 1 189 ? 7.772 -6.394 -17.963 1.00 86.81 189 VAL A N 1
ATOM 1435 C CA . VAL A 1 189 ? 6.644 -7.234 -17.554 1.00 86.81 189 VAL A CA 1
ATOM 1436 C C . VAL A 1 189 ? 7.067 -8.089 -16.365 1.00 86.81 189 VAL A C 1
ATOM 1438 O O . VAL A 1 189 ? 7.985 -8.905 -16.470 1.00 86.81 189 VAL A O 1
ATOM 1441 N N . ILE A 1 190 ? 6.376 -7.931 -15.240 1.00 87.81 190 ILE A N 1
ATOM 1442 C CA . ILE A 1 190 ? 6.630 -8.701 -14.020 1.00 87.81 190 ILE A CA 1
ATOM 1443 C C . ILE A 1 190 ? 5.810 -9.985 -14.048 1.00 87.81 190 ILE A C 1
ATOM 1445 O O . ILE A 1 190 ? 4.610 -9.962 -14.312 1.00 87.81 190 ILE A O 1
ATOM 1449 N N . ILE A 1 191 ? 6.457 -11.101 -13.729 1.00 88.81 191 ILE A N 1
ATOM 1450 C CA . ILE A 1 191 ? 5.825 -12.410 -13.578 1.00 88.81 191 ILE A CA 1
ATOM 1451 C C . ILE A 1 191 ? 6.044 -12.852 -12.123 1.00 88.81 191 ILE A C 1
ATOM 1453 O O . ILE A 1 191 ? 7.087 -13.436 -11.817 1.00 88.81 191 ILE A O 1
ATOM 1457 N N . PRO A 1 192 ? 5.121 -12.534 -11.196 1.00 85.94 192 PRO A N 1
ATOM 1458 C CA . PRO A 1 192 ? 5.265 -12.932 -9.802 1.00 85.94 192 PRO A CA 1
ATOM 1459 C C . PRO A 1 192 ? 5.062 -14.444 -9.667 1.00 85.94 192 PRO A C 1
ATOM 1461 O O . PRO A 1 192 ? 4.044 -14.988 -10.095 1.00 85.94 192 PRO A O 1
ATOM 1464 N N . ILE A 1 193 ? 6.032 -15.128 -9.062 1.00 84.00 193 ILE A N 1
ATOM 1465 C CA . ILE A 1 193 ? 5.977 -16.566 -8.798 1.00 84.00 193 ILE A CA 1
ATOM 1466 C C . ILE A 1 193 ? 5.730 -16.763 -7.307 1.00 84.00 193 ILE A C 1
ATOM 1468 O O . ILE A 1 193 ? 6.494 -16.296 -6.462 1.00 84.00 193 ILE A O 1
ATOM 1472 N N . ASN A 1 194 ? 4.649 -17.470 -6.983 1.00 80.12 194 ASN A N 1
ATOM 1473 C CA . ASN A 1 194 ? 4.314 -17.782 -5.602 1.00 80.12 194 ASN A CA 1
ATOM 1474 C C . ASN A 1 194 ? 5.401 -18.679 -4.991 1.00 80.12 194 ASN A C 1
ATOM 1476 O O . ASN A 1 194 ? 5.665 -19.771 -5.489 1.00 80.12 194 ASN A O 1
ATOM 1480 N N . THR A 1 195 ? 5.996 -18.248 -3.879 1.00 80.25 195 THR A N 1
ATOM 1481 C CA . THR A 1 195 ? 7.046 -19.002 -3.174 1.00 80.25 195 THR A CA 1
ATOM 1482 C C . THR A 1 195 ? 6.566 -20.321 -2.570 1.00 80.25 195 THR A C 1
ATOM 1484 O O . THR A 1 195 ? 7.387 -21.119 -2.132 1.00 80.25 195 THR A O 1
ATOM 1487 N N . ARG A 1 196 ? 5.249 -20.565 -2.544 1.00 77.44 196 ARG A N 1
ATOM 1488 C CA . ARG A 1 196 ? 4.628 -21.824 -2.101 1.00 77.44 196 ARG A CA 1
ATOM 1489 C C . ARG A 1 196 ? 4.398 -22.828 -3.232 1.00 77.44 196 ARG A C 1
ATOM 1491 O O . ARG A 1 196 ? 3.863 -23.902 -2.969 1.00 77.44 196 ARG A O 1
ATOM 1498 N N . LEU A 1 197 ? 4.751 -22.495 -4.477 1.00 72.75 197 LEU A N 1
ATOM 1499 C CA . LEU A 1 197 ? 4.704 -23.457 -5.578 1.00 72.75 197 LEU A CA 1
ATOM 1500 C C . LEU A 1 197 ? 5.679 -24.601 -5.280 1.00 72.75 197 LEU A C 1
ATOM 1502 O O . LEU A 1 197 ? 6.888 -24.397 -5.213 1.00 72.75 197 LEU A O 1
ATOM 1506 N N . SER A 1 198 ? 5.136 -25.797 -5.069 1.00 52.62 198 SER A N 1
ATOM 1507 C CA . SER A 1 198 ? 5.923 -27.027 -4.975 1.00 52.62 198 SER A CA 1
ATOM 1508 C C . SER A 1 198 ? 6.129 -27.593 -6.385 1.00 52.62 198 SER A C 1
ATOM 1510 O O . SER A 1 198 ? 5.174 -27.560 -7.168 1.00 52.62 198 SER A O 1
ATOM 1512 N N . PRO A 1 199 ? 7.335 -28.078 -6.738 1.00 69.69 199 PRO A N 1
ATOM 1513 C CA . PRO A 1 199 ? 7.529 -28.783 -7.999 1.00 69.69 199 PRO A CA 1
ATOM 1514 C C . PRO A 1 199 ? 6.623 -30.019 -8.027 1.00 69.69 199 PRO A C 1
ATOM 1516 O O . PRO A 1 199 ? 6.486 -30.712 -7.017 1.00 69.69 199 PRO A O 1
ATOM 1519 N N . SER A 1 200 ? 5.954 -30.211 -9.164 1.00 57.91 200 SER A N 1
ATOM 1520 C CA . SER A 1 200 ? 5.106 -31.375 -9.446 1.00 57.91 200 SER A CA 1
ATOM 1521 C C . SER A 1 200 ? 5.937 -32.638 -9.612 1.00 57.91 200 SER A C 1
ATOM 1523 O O . SER A 1 200 ? 7.072 -32.515 -10.126 1.00 57.91 200 SER A O 1
#

pLDDT: mean 79.69, std 16.64, range [37.78, 97.69]